Protein AF-W7Q9X8-F1 (afdb_monomer_lite)

Structure (mmCIF, N/CA/C/O backbone):
data_AF-W7Q9X8-F1
#
_entry.id   AF-W7Q9X8-F1
#
loop_
_atom_site.group_PDB
_atom_site.id
_atom_site.type_symbol
_atom_site.label_atom_id
_atom_site.label_alt_id
_atom_site.label_comp_id
_atom_site.label_asym_id
_atom_site.label_entity_id
_atom_site.label_seq_id
_atom_site.pdbx_PDB_ins_code
_atom_site.Cartn_x
_atom_site.Cartn_y
_atom_site.Cartn_z
_atom_site.occupancy
_atom_site.B_iso_or_equiv
_atom_site.auth_seq_id
_atom_site.auth_comp_id
_atom_site.auth_asym_id
_atom_site.auth_atom_id
_atom_site.pdbx_PDB_model_num
ATOM 1 N N . MET A 1 1 ? 9.200 2.650 -38.379 1.00 36.69 1 MET A N 1
ATOM 2 C CA . MET A 1 1 ? 8.188 3.283 -37.509 1.00 36.69 1 MET A CA 1
ATOM 3 C C . MET A 1 1 ? 7.314 2.164 -36.980 1.00 36.69 1 MET A C 1
ATOM 5 O O . MET A 1 1 ? 6.666 1.520 -37.791 1.00 36.69 1 MET A O 1
ATOM 9 N N . ALA A 1 2 ? 7.390 1.837 -35.689 1.00 41.09 2 ALA A N 1
ATOM 10 C CA . ALA A 1 2 ? 6.525 0.809 -35.112 1.00 41.09 2 ALA A CA 1
ATOM 11 C C . ALA A 1 2 ? 5.090 1.358 -35.065 1.00 41.09 2 ALA A C 1
ATOM 13 O O . ALA A 1 2 ? 4.856 2.390 -34.438 1.00 41.09 2 ALA A O 1
ATOM 14 N N . GLN A 1 3 ? 4.164 0.728 -35.789 1.00 47.00 3 GLN A N 1
ATOM 15 C CA . GLN A 1 3 ? 2.740 1.038 -35.698 1.00 47.00 3 GLN A CA 1
ATOM 16 C C . GLN A 1 3 ? 2.196 0.367 -34.439 1.00 47.00 3 GLN A C 1
ATOM 18 O O . GLN A 1 3 ? 2.208 -0.855 -34.326 1.00 47.00 3 GLN A O 1
ATOM 23 N N . ILE A 1 4 ? 1.779 1.182 -33.476 1.00 59.50 4 ILE A N 1
ATOM 24 C CA . ILE A 1 4 ? 1.072 0.725 -32.283 1.00 59.50 4 ILE A CA 1
ATOM 25 C C . ILE A 1 4 ? -0.394 0.586 -32.699 1.00 59.50 4 ILE A C 1
ATOM 27 O O . ILE A 1 4 ? -1.089 1.590 -32.851 1.00 59.50 4 ILE A O 1
ATOM 31 N N . GLU A 1 5 ? -0.845 -0.640 -32.963 1.00 70.31 5 GLU A N 1
ATOM 32 C CA . GLU A 1 5 ? -2.254 -0.927 -33.240 1.00 70.31 5 GLU A CA 1
ATOM 33 C C . GLU A 1 5 ? -2.959 -1.376 -31.959 1.00 70.31 5 GLU A C 1
ATOM 35 O O . GLU A 1 5 ? -2.572 -2.356 -31.325 1.00 70.31 5 GLU A O 1
ATOM 40 N N . LEU A 1 6 ? -4.024 -0.663 -31.583 1.00 77.75 6 LEU A N 1
ATOM 41 C CA . LEU A 1 6 ? -4.863 -1.017 -30.440 1.00 77.75 6 LEU A CA 1
ATOM 42 C C . LEU A 1 6 ? -5.740 -2.221 -30.806 1.00 77.75 6 LEU A C 1
ATOM 44 O O . LEU A 1 6 ? -6.811 -2.078 -31.398 1.00 77.75 6 LEU A O 1
ATOM 48 N N . GLY A 1 7 ? -5.261 -3.419 -30.471 1.00 81.69 7 GLY A N 1
ATOM 49 C CA . GLY A 1 7 ? -5.967 -4.673 -30.719 1.00 81.69 7 GLY A CA 1
ATOM 50 C C . GLY A 1 7 ? -7.190 -4.893 -29.817 1.00 81.69 7 GLY A C 1
ATOM 51 O O . GLY A 1 7 ? -7.484 -4.134 -28.893 1.00 81.69 7 GLY A O 1
ATOM 52 N N . VAL A 1 8 ? -7.895 -6.004 -30.047 1.00 85.88 8 VAL A N 1
ATOM 53 C CA . VAL A 1 8 ? -9.088 -6.415 -29.275 1.00 85.88 8 VAL A CA 1
ATOM 54 C C . VAL A 1 8 ? -8.794 -6.545 -27.771 1.00 85.88 8 VAL A C 1
ATOM 56 O O . VAL A 1 8 ? -9.658 -6.250 -26.945 1.00 85.88 8 VAL A O 1
ATOM 59 N N . SER A 1 9 ? -7.565 -6.919 -27.405 1.00 77.88 9 SER A N 1
ATOM 60 C CA . SER A 1 9 ? -7.114 -7.047 -26.013 1.00 77.88 9 SER A CA 1
ATOM 61 C C . SER A 1 9 ? -7.214 -5.736 -25.228 1.00 77.88 9 SER A C 1
ATOM 63 O O . SER A 1 9 ? -7.625 -5.755 -24.068 1.00 77.88 9 SER A O 1
ATOM 65 N N . PHE A 1 10 ? -6.906 -4.598 -25.861 1.00 79.00 10 PHE A N 1
ATOM 66 C CA . PHE A 1 10 ? -7.006 -3.281 -25.230 1.00 79.00 10 PHE A CA 1
ATOM 67 C C . PHE A 1 10 ? -8.461 -2.963 -24.860 1.00 79.00 10 PHE A C 1
ATOM 69 O O . PHE A 1 10 ? -8.772 -2.642 -23.713 1.00 79.00 10 PHE A O 1
ATOM 76 N N . TRP A 1 11 ? -9.381 -3.148 -25.809 1.00 85.25 11 TRP A N 1
ATOM 77 C CA . TRP A 1 11 ? -10.807 -2.897 -25.595 1.00 85.25 11 TRP A CA 1
ATOM 78 C C . TRP A 1 11 ? -11.431 -3.847 -24.569 1.00 85.25 11 TRP A C 1
ATOM 80 O O . TRP A 1 11 ? -12.237 -3.413 -23.745 1.00 85.25 11 TRP A O 1
ATOM 90 N N . ALA A 1 12 ? -11.025 -5.120 -24.565 1.00 86.50 12 ALA A N 1
ATOM 91 C CA . ALA A 1 12 ? -11.449 -6.083 -23.552 1.00 86.50 12 ALA A CA 1
ATOM 92 C C . ALA A 1 12 ? -10.982 -5.677 -22.142 1.00 86.50 12 ALA A C 1
ATOM 94 O O . ALA A 1 12 ? -11.764 -5.763 -21.193 1.00 86.50 12 ALA A O 1
ATOM 95 N N . PHE A 1 13 ? -9.749 -5.175 -22.000 1.00 80.69 13 PHE A N 1
ATOM 96 C CA . PHE A 1 13 ? -9.239 -4.667 -20.725 1.00 80.69 13 PHE A CA 1
ATOM 97 C C . PHE A 1 13 ? -9.999 -3.421 -20.257 1.00 80.69 13 PHE A C 1
ATOM 99 O O . PHE A 1 13 ? -10.400 -3.355 -19.095 1.00 80.69 13 PHE A O 1
ATOM 106 N N . CYS A 1 14 ? -10.267 -2.463 -21.151 1.00 83.12 14 CYS A N 1
ATOM 107 C CA . CYS A 1 14 ? -11.081 -1.291 -20.823 1.00 83.12 14 CYS A CA 1
ATOM 108 C C . CYS A 1 14 ? -12.486 -1.688 -20.348 1.00 83.12 14 CYS A C 1
ATOM 110 O O . CYS A 1 14 ? -12.952 -1.186 -19.325 1.00 83.12 14 CYS A O 1
ATOM 112 N N . ALA A 1 15 ? -13.145 -2.618 -21.046 1.00 90.50 15 ALA A N 1
ATOM 113 C CA . ALA A 1 15 ? -14.457 -3.122 -20.650 1.00 90.50 15 ALA A CA 1
ATOM 114 C C . ALA A 1 15 ? -14.412 -3.823 -19.283 1.00 90.50 15 ALA A C 1
ATOM 116 O O . ALA A 1 15 ? -15.246 -3.540 -18.423 1.00 90.50 15 ALA A O 1
ATOM 117 N N . PHE A 1 16 ? -13.413 -4.680 -19.045 1.00 87.88 16 PHE A N 1
ATOM 118 C CA . PHE A 1 16 ? -13.203 -5.325 -17.749 1.00 87.88 16 PHE A CA 1
ATOM 119 C C . PHE A 1 16 ? -12.992 -4.303 -16.626 1.00 87.88 16 PHE A C 1
ATOM 121 O O . PHE A 1 16 ? -13.637 -4.406 -15.586 1.00 87.88 16 PHE A O 1
ATOM 128 N N . ALA A 1 17 ? -12.141 -3.294 -16.838 1.00 83.69 17 ALA A N 1
ATOM 129 C CA . ALA A 1 17 ? -11.874 -2.255 -15.849 1.00 83.69 17 ALA A CA 1
ATOM 130 C C . ALA A 1 17 ? -13.149 -1.478 -15.484 1.00 83.69 17 ALA A C 1
ATOM 132 O O . ALA A 1 17 ? -13.411 -1.258 -14.302 1.00 83.69 17 ALA A O 1
ATOM 133 N N . ILE A 1 18 ? -13.972 -1.122 -16.479 1.00 89.62 18 ILE A N 1
ATOM 134 C CA . ILE A 1 18 ? -15.258 -0.441 -16.268 1.00 89.62 18 ILE A CA 1
ATOM 135 C C . ILE A 1 18 ? -16.238 -1.340 -15.509 1.00 89.62 18 ILE A C 1
ATOM 137 O O . ILE A 1 18 ? -16.851 -0.887 -14.545 1.00 89.62 18 ILE A O 1
ATOM 141 N N . LEU A 1 19 ? -16.376 -2.609 -15.901 1.00 89.88 19 LEU A N 1
ATOM 142 C CA . LEU A 1 19 ? -17.273 -3.556 -15.231 1.00 89.88 19 LEU A CA 1
ATOM 143 C C . LEU A 1 19 ? -16.839 -3.830 -13.790 1.00 89.88 19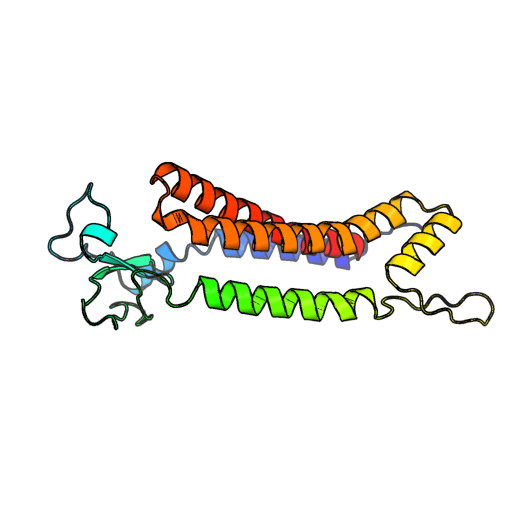 LEU A C 1
ATOM 145 O O . LEU A 1 19 ? -17.684 -3.888 -12.899 1.00 89.88 19 LEU A O 1
ATOM 149 N N . LEU A 1 20 ? -15.535 -3.951 -13.538 1.00 84.62 20 LEU A N 1
ATOM 150 C CA . LEU A 1 20 ? -14.986 -4.132 -12.197 1.00 84.62 20 LEU A CA 1
ATOM 151 C C . LEU A 1 20 ? -15.229 -2.891 -11.328 1.00 84.62 20 LEU A C 1
ATOM 153 O O . LEU A 1 20 ? -15.686 -3.023 -10.194 1.00 84.62 20 LEU A O 1
ATOM 157 N N . LEU A 1 21 ? -14.982 -1.688 -11.855 1.00 85.75 21 LEU A N 1
ATOM 158 C CA . LEU A 1 21 ? -15.299 -0.427 -11.175 1.00 85.75 21 LEU A CA 1
ATOM 159 C C . LEU A 1 21 ? -16.795 -0.316 -10.879 1.00 85.75 21 LEU A C 1
ATOM 161 O O . LEU A 1 21 ? -17.174 -0.029 -9.751 1.00 85.75 21 LEU A O 1
ATOM 165 N N . SER A 1 22 ? -17.646 -0.612 -11.859 1.00 85.69 22 SER A N 1
ATOM 166 C CA . SER A 1 22 ? -19.098 -0.587 -11.688 1.00 85.69 22 SER A CA 1
ATOM 167 C C . SER A 1 22 ? -19.557 -1.590 -10.628 1.00 85.69 22 SER A C 1
ATOM 169 O O . SER A 1 22 ? -20.341 -1.239 -9.752 1.00 85.69 22 SER A O 1
ATOM 171 N N . THR A 1 23 ? -19.014 -2.808 -10.642 1.00 85.94 23 THR A N 1
ATOM 172 C CA . THR A 1 23 ? -19.338 -3.853 -9.662 1.00 85.94 23 THR A CA 1
ATOM 173 C C . THR A 1 23 ? -18.891 -3.453 -8.259 1.00 85.94 23 THR A C 1
ATOM 175 O O . THR A 1 23 ? -19.667 -3.536 -7.313 1.00 85.94 23 THR A O 1
ATOM 178 N N . THR A 1 24 ? -17.654 -2.980 -8.115 1.00 81.56 24 THR A N 1
ATOM 179 C CA . THR A 1 24 ? -17.103 -2.569 -6.813 1.00 81.56 24 THR A CA 1
ATOM 180 C C . THR A 1 24 ? -17.786 -1.323 -6.252 1.00 81.56 24 THR A C 1
ATOM 182 O O . THR A 1 24 ? -17.914 -1.213 -5.039 1.00 81.56 24 THR A O 1
ATOM 185 N N . GLN A 1 25 ? -18.268 -0.414 -7.105 1.00 82.81 25 GLN A N 1
ATOM 186 C CA . GLN A 1 25 ? -19.062 0.743 -6.682 1.00 82.81 25 GLN A CA 1
ATOM 187 C C . GLN A 1 25 ? -20.520 0.390 -6.373 1.00 82.81 25 GLN A C 1
ATOM 189 O O . GLN A 1 25 ? -21.121 1.017 -5.507 1.00 82.81 25 GLN A O 1
ATOM 194 N N . SER A 1 26 ? -21.097 -0.592 -7.069 1.00 83.31 26 SER A N 1
ATOM 195 C CA . SER A 1 26 ? -22.478 -1.027 -6.836 1.00 83.31 26 SER A CA 1
ATOM 196 C C . SER A 1 26 ? -22.616 -1.938 -5.614 1.00 83.31 26 SER A C 1
ATOM 198 O O . SER A 1 26 ? -23.703 -2.022 -5.045 1.00 83.31 26 SER A O 1
ATOM 200 N N . LEU A 1 27 ? -21.551 -2.644 -5.227 1.00 77.44 27 LEU A N 1
ATOM 201 C CA . LEU A 1 27 ? -21.524 -3.505 -4.049 1.00 77.44 27 LEU A CA 1
ATOM 202 C C . LEU A 1 27 ? -21.095 -2.700 -2.824 1.00 77.44 27 LEU A C 1
ATOM 204 O O . LEU A 1 27 ? -19.948 -2.762 -2.381 1.00 77.44 27 LEU A O 1
ATOM 208 N N . ASP A 1 28 ? -22.044 -1.960 -2.258 1.00 73.06 28 ASP A N 1
ATOM 209 C CA . ASP A 1 28 ? -21.863 -1.383 -0.934 1.00 73.06 28 ASP A CA 1
ATOM 210 C C . ASP A 1 28 ? -21.925 -2.508 0.113 1.00 73.06 28 ASP A C 1
ATOM 212 O O . ASP A 1 28 ? -22.980 -3.087 0.396 1.00 73.06 28 ASP A O 1
ATOM 216 N N . SER A 1 29 ? -20.756 -2.847 0.661 1.00 71.88 29 SER A N 1
ATOM 217 C CA . SER A 1 29 ? -20.611 -3.871 1.695 1.00 71.88 29 SER A CA 1
ATOM 218 C C . SER A 1 29 ? -21.500 -3.569 2.906 1.00 71.88 29 SER A C 1
ATOM 220 O O . SER A 1 29 ? -22.089 -4.492 3.469 1.00 71.88 29 SER A O 1
ATOM 222 N N . ASP A 1 30 ? -21.658 -2.296 3.285 1.00 71.56 30 ASP A N 1
ATOM 223 C CA . ASP A 1 30 ? -22.461 -1.910 4.448 1.00 71.56 30 ASP A CA 1
ATOM 224 C C . ASP A 1 30 ? -23.955 -2.146 4.194 1.00 71.56 30 ASP A C 1
ATOM 226 O O . ASP A 1 30 ? -24.654 -2.693 5.058 1.00 71.56 30 ASP A O 1
ATOM 230 N N . TRP A 1 31 ? -24.434 -1.827 2.986 1.00 76.31 31 TRP A N 1
ATOM 231 C CA . TRP A 1 31 ? -25.816 -2.098 2.578 1.00 76.31 31 TRP A CA 1
ATOM 232 C C . TRP A 1 31 ? -26.108 -3.600 2.488 1.00 76.31 31 TRP A C 1
ATOM 234 O O . TRP A 1 31 ? -27.139 -4.069 2.976 1.00 76.31 31 TRP A O 1
ATOM 244 N N . MET A 1 32 ? -25.187 -4.382 1.918 1.00 81.75 32 MET A N 1
ATOM 245 C CA . MET A 1 32 ? -25.347 -5.836 1.814 1.00 81.75 32 MET A CA 1
ATOM 246 C C . MET A 1 32 ? -25.491 -6.467 3.198 1.00 81.75 32 MET A C 1
ATOM 248 O O . MET A 1 32 ? -26.382 -7.280 3.447 1.00 81.75 32 MET A O 1
ATOM 252 N N . TRP A 1 33 ? -24.638 -6.049 4.129 1.00 78.12 33 TRP A N 1
ATOM 253 C CA . TRP A 1 33 ? -24.720 -6.495 5.503 1.00 78.12 33 TRP A CA 1
ATOM 254 C C . TRP A 1 33 ? -26.057 -6.091 6.138 1.00 78.12 33 TRP A C 1
ATOM 256 O O . TRP A 1 33 ? -26.727 -6.954 6.718 1.00 78.12 33 TRP A O 1
ATOM 266 N N . PHE A 1 34 ? -26.472 -4.823 6.013 1.00 77.25 34 PHE A N 1
ATOM 267 C CA . PHE A 1 34 ? -27.769 -4.325 6.495 1.00 77.25 34 PHE A CA 1
ATOM 268 C C . PHE A 1 34 ? -28.933 -5.195 6.011 1.00 77.25 34 PHE A C 1
ATOM 270 O O . PHE A 1 34 ? -29.780 -5.583 6.812 1.00 77.25 34 PHE A O 1
ATOM 277 N N . SER A 1 35 ? -28.944 -5.565 4.729 1.00 82.56 35 SER A N 1
ATOM 278 C CA . SER A 1 35 ? -29.992 -6.415 4.162 1.00 82.56 35 SER A CA 1
ATOM 279 C C . SER A 1 35 ? -29.999 -7.832 4.755 1.00 82.56 35 SER A C 1
ATOM 281 O O . SER A 1 35 ? -31.074 -8.398 4.937 1.00 82.56 35 SER A O 1
ATOM 283 N N . LEU A 1 36 ? -28.832 -8.396 5.088 1.00 83.44 36 LEU A N 1
ATOM 284 C CA . LEU A 1 36 ? -28.704 -9.770 5.592 1.00 83.44 36 LEU A CA 1
ATOM 285 C C . LEU A 1 36 ? -29.056 -9.935 7.075 1.00 83.44 36 LEU A C 1
ATOM 287 O O . LEU A 1 36 ? -29.587 -10.974 7.460 1.00 83.44 36 LEU A O 1
ATOM 291 N N . SER A 1 37 ? -28.720 -8.964 7.929 1.00 80.31 37 SER A N 1
ATOM 292 C CA . SER A 1 37 ? -28.891 -9.115 9.386 1.00 80.31 37 SER A CA 1
ATOM 293 C C . SER A 1 37 ? -29.526 -7.914 10.091 1.00 80.31 37 SER A C 1
ATOM 295 O O . SER A 1 37 ? -29.497 -7.859 11.320 1.00 80.31 37 SER A O 1
ATOM 297 N N . GLY A 1 38 ? -30.059 -6.953 9.335 1.00 77.19 38 GLY A N 1
ATOM 298 C CA . GLY A 1 38 ? -30.763 -5.782 9.851 1.00 77.19 38 GLY A CA 1
ATOM 299 C C . GLY A 1 38 ? -29.870 -4.649 10.363 1.00 77.19 38 GLY A C 1
ATOM 300 O O . GLY A 1 38 ? -28.634 -4.705 10.312 1.00 77.19 38 GLY A O 1
ATOM 301 N N . GLU A 1 39 ? -30.539 -3.603 10.856 1.00 76.12 39 GLU A N 1
ATOM 302 C CA . GLU A 1 39 ? -29.920 -2.411 11.437 1.00 76.12 39 GLU A CA 1
ATOM 303 C C . GLU A 1 39 ? -29.152 -2.736 12.721 1.00 76.12 39 GLU A C 1
ATOM 305 O O . GLU A 1 39 ? -29.715 -3.303 13.662 1.00 76.12 39 GLU A O 1
ATOM 310 N N . PRO A 1 40 ? -27.865 -2.363 12.806 1.00 72.75 40 PRO A N 1
ATOM 311 C CA . PRO A 1 40 ? -27.094 -2.592 14.010 1.00 72.75 40 PRO A CA 1
ATOM 312 C C . PRO A 1 40 ? -27.532 -1.643 15.132 1.00 72.75 40 PRO A C 1
ATOM 314 O O . PRO A 1 40 ? -27.427 -0.424 15.015 1.00 72.75 40 PRO A O 1
ATOM 317 N N . LEU A 1 41 ? -27.953 -2.206 16.264 1.00 73.50 41 LEU A N 1
ATOM 318 C CA . LEU A 1 41 ? -28.167 -1.443 17.494 1.00 73.50 41 LEU A CA 1
ATOM 319 C C . LEU A 1 41 ? -26.822 -0.974 18.064 1.00 73.50 41 LEU A C 1
ATOM 321 O O . LEU A 1 41 ? -25.852 -1.736 18.121 1.00 73.50 41 LEU A O 1
ATOM 325 N N . ALA A 1 42 ? -26.770 0.278 18.521 1.00 75.69 42 ALA A N 1
ATOM 326 C CA . ALA A 1 42 ? -25.603 0.790 19.224 1.00 75.69 42 ALA A CA 1
ATOM 327 C C . ALA A 1 42 ? -25.361 -0.027 20.511 1.00 75.69 42 ALA A C 1
ATOM 329 O O . ALA A 1 42 ? -26.317 -0.346 21.222 1.00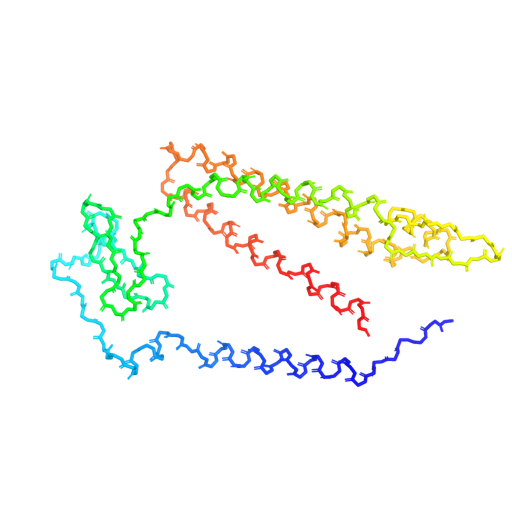 75.69 42 ALA A O 1
ATOM 330 N N . PRO A 1 43 ? -24.102 -0.369 20.842 1.00 81.19 43 PRO A N 1
ATOM 331 C CA . PRO A 1 43 ? -23.807 -1.099 22.067 1.00 81.19 43 PRO A CA 1
ATOM 332 C C . PRO A 1 43 ? -24.256 -0.305 23.300 1.00 81.19 43 PRO A C 1
ATOM 334 O O . PRO A 1 43 ? -24.074 0.912 23.372 1.00 81.19 43 PRO A O 1
ATOM 337 N N . GLU A 1 44 ? -24.818 -1.003 24.288 1.00 78.25 44 GLU A N 1
ATOM 338 C CA . GLU A 1 44 ? -25.363 -0.381 25.497 1.00 78.25 44 GLU A CA 1
ATOM 339 C C . GLU A 1 44 ? -24.337 0.521 26.201 1.00 78.25 44 GLU A C 1
ATOM 341 O O . GLU A 1 44 ? -23.175 0.148 26.421 1.00 78.25 44 GLU A O 1
ATOM 346 N N . GLY A 1 45 ? -24.779 1.731 26.554 1.00 79.38 45 GLY A N 1
ATOM 347 C CA . GLY A 1 45 ? -23.957 2.741 27.222 1.00 79.38 45 GLY A CA 1
ATOM 348 C C . GLY A 1 45 ? -22.984 3.500 26.312 1.00 79.38 45 GLY A C 1
ATOM 349 O O . GLY A 1 45 ? -22.149 4.238 26.832 1.00 79.38 45 GLY A O 1
ATOM 350 N N . ALA A 1 46 ? -23.063 3.343 24.985 1.00 83.31 46 ALA A N 1
ATOM 351 C CA . ALA A 1 46 ? -22.294 4.165 24.055 1.00 83.31 46 ALA A CA 1
ATOM 352 C C . ALA A 1 46 ? -22.746 5.635 24.111 1.00 83.31 46 ALA A C 1
ATOM 354 O O . ALA A 1 46 ? -23.920 5.949 23.923 1.00 83.31 46 ALA A O 1
ATOM 355 N N . GLN A 1 47 ? -21.800 6.543 24.348 1.00 83.62 47 GLN A N 1
ATOM 356 C CA . GLN A 1 47 ? -22.032 7.986 24.356 1.00 83.62 47 GLN A CA 1
ATOM 357 C C . GLN A 1 47 ? -21.535 8.613 23.051 1.00 83.62 47 GLN A C 1
ATOM 359 O O . GLN A 1 47 ? -20.348 8.514 22.712 1.00 83.62 47 GLN A O 1
ATOM 364 N N . SER A 1 48 ? -22.434 9.299 22.344 1.00 82.44 48 SER A N 1
ATOM 365 C CA . SER A 1 48 ? -22.101 10.132 21.184 1.00 82.44 48 SER A CA 1
ATOM 366 C C . SER A 1 48 ? -21.196 11.300 21.592 1.00 82.44 48 SER A C 1
ATOM 368 O O . SER A 1 48 ? -21.329 11.854 22.680 1.00 82.44 48 SER A O 1
ATOM 370 N N . GLY A 1 49 ? -20.247 11.673 20.729 1.00 82.25 49 GLY A N 1
ATOM 371 C CA . GLY A 1 49 ? -19.284 12.753 20.994 1.00 82.25 49 GLY A CA 1
ATOM 372 C C . GLY A 1 49 ? -18.011 12.328 21.741 1.00 82.25 49 GLY A C 1
ATOM 373 O O . GLY A 1 49 ? -17.077 13.120 21.846 1.00 82.25 49 GLY A O 1
ATOM 374 N N . ARG A 1 50 ? -17.913 11.073 22.202 1.00 82.50 50 ARG A N 1
ATOM 375 C CA . ARG A 1 50 ? -16.677 10.486 22.751 1.00 82.50 50 ARG A CA 1
ATOM 376 C C . ARG A 1 50 ? -16.083 9.472 21.779 1.00 82.50 50 ARG A C 1
ATOM 378 O O . ARG A 1 50 ? -16.804 8.753 21.094 1.00 82.50 50 ARG A O 1
ATOM 385 N N . THR A 1 51 ? -14.755 9.375 21.726 1.00 82.06 51 THR A N 1
ATOM 386 C CA . THR A 1 51 ? -14.085 8.423 20.825 1.00 82.06 51 THR A CA 1
ATOM 387 C C . THR A 1 51 ? -14.388 6.981 21.233 1.00 82.06 51 THR A C 1
ATOM 389 O O . THR A 1 51 ? -14.408 6.662 22.425 1.00 82.06 51 THR A O 1
ATOM 392 N N . ALA A 1 52 ? -14.579 6.096 20.250 1.00 81.75 52 ALA A N 1
ATOM 393 C CA . ALA A 1 52 ? -14.845 4.673 20.481 1.00 81.75 52 ALA A CA 1
ATOM 394 C C . ALA A 1 52 ? -13.769 4.022 21.372 1.00 81.75 52 ALA A C 1
ATOM 396 O O . ALA A 1 52 ? -14.087 3.312 22.324 1.00 81.75 52 ALA A O 1
ATOM 397 N N . SER A 1 53 ? -12.497 4.377 21.154 1.00 79.12 53 SER A N 1
ATOM 398 C CA . SER A 1 53 ? -11.366 3.873 21.940 1.00 79.12 53 SER A CA 1
ATOM 399 C C . SER A 1 53 ? -11.461 4.207 23.431 1.00 79.12 53 SER A C 1
ATOM 401 O O . SER A 1 53 ? -11.097 3.379 24.257 1.00 79.12 53 SER A O 1
ATOM 403 N N . SER A 1 54 ? -11.962 5.397 23.793 1.00 82.00 54 SER A N 1
ATOM 404 C CA . SER A 1 54 ? -12.094 5.814 25.201 1.00 82.00 54 SER A CA 1
ATOM 405 C C . SER A 1 54 ? -13.181 5.053 25.963 1.00 82.00 54 SER A C 1
ATOM 407 O O . SER A 1 54 ? -13.181 5.042 27.189 1.00 82.00 54 SER A O 1
ATOM 409 N N . GLN A 1 55 ? -14.098 4.417 25.233 1.00 85.69 55 GLN A N 1
ATOM 410 C CA . GLN A 1 55 ? -15.245 3.687 25.770 1.00 85.69 55 GLN A CA 1
ATOM 411 C C . GLN A 1 55 ? -15.070 2.165 25.640 1.00 85.69 55 GLN A C 1
ATOM 413 O O . GLN A 1 55 ? -16.001 1.410 25.908 1.00 85.69 55 GLN A O 1
ATOM 418 N N . GLY A 1 56 ? -13.894 1.700 25.196 1.00 85.81 56 GLY A N 1
ATOM 419 C CA . GLY A 1 56 ? -13.649 0.280 24.938 1.00 85.81 56 GLY A CA 1
ATOM 420 C C . GLY A 1 56 ? -14.492 -0.272 23.786 1.00 85.81 56 GLY A C 1
ATOM 421 O O . GLY A 1 56 ? -14.865 -1.440 23.808 1.00 85.81 56 GLY A O 1
ATOM 422 N N . LEU A 1 57 ? -14.827 0.555 22.795 1.00 87.38 57 LEU A N 1
ATOM 423 C CA . LEU A 1 57 ? -15.566 0.161 21.596 1.00 87.38 57 LEU A CA 1
ATOM 424 C C . LEU A 1 57 ? -14.617 0.093 20.392 1.00 87.38 57 LEU A C 1
ATOM 426 O O . LEU A 1 57 ? -13.697 0.904 20.269 1.00 87.38 57 LEU A O 1
ATOM 430 N N . THR A 1 58 ? -14.855 -0.850 19.481 1.00 87.12 58 THR A N 1
ATOM 431 C CA . THR A 1 58 ? -14.153 -0.937 18.193 1.00 87.12 58 THR A CA 1
ATOM 432 C C . THR A 1 58 ? -15.118 -1.311 17.073 1.00 87.12 58 THR A C 1
ATOM 434 O O . THR A 1 58 ? -16.083 -2.041 17.298 1.00 87.12 58 THR A O 1
ATOM 437 N N . GLY A 1 59 ? -14.859 -0.824 15.862 1.00 86.44 59 GLY A N 1
ATOM 438 C CA . GLY A 1 59 ? -15.572 -1.259 14.662 1.00 86.44 59 GLY A CA 1
ATOM 439 C C . GLY A 1 59 ? -15.004 -2.575 14.137 1.00 86.44 59 GLY A C 1
ATOM 440 O O . GLY A 1 59 ? -13.794 -2.801 14.181 1.00 86.44 59 GLY A O 1
ATOM 441 N N . CYS A 1 60 ? -15.868 -3.452 13.635 1.00 85.75 60 CYS A N 1
ATOM 442 C CA . CYS A 1 60 ? -15.436 -4.626 12.891 1.00 85.75 60 CYS A CA 1
ATOM 443 C C . CYS A 1 60 ? -14.898 -4.205 11.511 1.00 85.75 60 CYS A C 1
ATOM 445 O O . CYS A 1 60 ? -15.607 -3.496 10.798 1.00 85.75 60 CYS A O 1
ATOM 447 N N . PRO A 1 61 ? -13.702 -4.660 11.092 1.00 81.88 61 PRO A N 1
ATOM 448 C CA . PRO A 1 61 ? -13.144 -4.313 9.782 1.00 81.88 61 PRO A CA 1
ATOM 449 C C . PRO A 1 61 ? -13.900 -4.947 8.604 1.00 81.88 61 PRO A C 1
ATOM 451 O O . PRO A 1 61 ? -13.790 -4.455 7.489 1.00 81.88 61 PRO A O 1
ATOM 454 N N . THR A 1 62 ? -14.650 -6.027 8.842 1.00 83.81 62 THR A N 1
ATOM 455 C CA . THR A 1 62 ? -15.327 -6.801 7.787 1.00 83.81 62 THR A CA 1
ATOM 456 C C . THR A 1 62 ? -16.777 -6.366 7.576 1.00 83.81 62 THR A C 1
ATOM 458 O O . THR A 1 62 ? -17.236 -6.270 6.444 1.00 83.81 62 THR A O 1
ATOM 461 N N . CYS A 1 63 ? -17.518 -6.126 8.661 1.00 83.00 63 CYS A N 1
ATOM 462 C CA . CYS A 1 63 ? -18.960 -5.852 8.597 1.00 83.00 63 CYS A CA 1
ATOM 463 C C . CYS A 1 63 ? -19.379 -4.484 9.153 1.00 83.00 63 CYS A C 1
ATOM 465 O O . CYS A 1 63 ? -20.572 -4.247 9.337 1.00 83.00 63 CYS A O 1
ATOM 467 N N . GLY A 1 64 ? -18.417 -3.642 9.543 1.00 82.62 64 GLY A N 1
ATOM 468 C CA . GLY A 1 64 ? -18.666 -2.293 10.063 1.00 82.62 64 GLY A CA 1
ATOM 469 C C . GLY A 1 64 ? -19.288 -2.220 11.467 1.00 82.62 64 GLY A C 1
ATOM 470 O O . GLY A 1 64 ? -19.303 -1.151 12.072 1.00 82.62 64 GLY A O 1
ATOM 471 N N . LEU A 1 65 ? -19.760 -3.337 12.039 1.00 84.81 65 LEU A N 1
ATOM 472 C CA . LEU A 1 65 ? -20.464 -3.341 13.326 1.00 84.81 65 LEU A CA 1
ATOM 473 C C . LEU A 1 65 ? -19.577 -2.841 14.479 1.00 84.81 65 LEU A C 1
ATOM 475 O O . LEU A 1 65 ? -18.486 -3.371 14.713 1.00 84.81 65 LEU A O 1
ATOM 479 N N . VAL A 1 66 ? -20.085 -1.887 15.263 1.00 86.81 66 VAL A N 1
ATOM 480 C CA . VAL A 1 66 ? -19.431 -1.422 16.493 1.00 86.81 66 VAL A CA 1
ATOM 481 C C . VAL A 1 66 ? -19.680 -2.423 17.618 1.00 86.81 66 VAL A C 1
ATOM 483 O O . VAL A 1 66 ? -20.811 -2.675 18.020 1.00 86.81 66 VAL A O 1
ATOM 486 N N . ASN A 1 67 ? -18.602 -2.987 18.148 1.00 86.38 67 ASN A N 1
ATOM 487 C CA . ASN A 1 67 ? -18.625 -3.990 19.202 1.00 86.38 67 ASN A CA 1
ATOM 488 C C . ASN A 1 67 ? -17.849 -3.490 20.427 1.00 86.38 67 ASN A C 1
ATOM 490 O O . ASN A 1 67 ? -16.903 -2.705 20.313 1.00 86.38 67 ASN A O 1
ATOM 494 N N . ARG A 1 68 ? -18.222 -3.977 21.613 1.00 86.19 68 ARG A N 1
ATOM 495 C CA . ARG A 1 68 ? -17.469 -3.721 22.845 1.00 86.19 68 ARG A CA 1
ATOM 496 C C . ARG A 1 68 ? -16.289 -4.681 22.936 1.00 86.19 68 ARG A C 1
ATOM 498 O O . ARG A 1 68 ? -16.451 -5.886 22.765 1.00 86.19 68 ARG A O 1
ATOM 505 N N . LEU A 1 69 ? -15.113 -4.139 23.217 1.00 83.88 69 LEU A N 1
ATOM 506 C CA . LEU A 1 69 ? -13.897 -4.898 23.433 1.00 83.88 69 LEU A CA 1
ATOM 507 C C . LEU A 1 69 ? -13.853 -5.401 24.876 1.00 83.88 69 LEU A C 1
ATOM 509 O O . LEU A 1 69 ? -14.034 -4.627 25.817 1.00 83.88 69 LEU A O 1
ATOM 513 N N . SER A 1 70 ? -13.597 -6.695 25.058 1.00 78.31 70 SER A N 1
ATOM 514 C CA . SER A 1 70 ? -13.349 -7.238 26.391 1.00 78.31 70 SER A CA 1
ATOM 515 C C . SER A 1 70 ? -11.948 -6.817 26.841 1.00 78.31 70 SER A C 1
ATOM 517 O O . SER A 1 70 ? -11.007 -6.917 26.045 1.00 78.31 70 SER A O 1
ATOM 519 N N . PRO A 1 71 ? -11.756 -6.420 28.113 1.00 67.31 71 PRO A N 1
ATOM 520 C CA . PRO A 1 71 ? -10.426 -6.158 28.667 1.00 67.31 71 PRO A CA 1
ATOM 521 C C . PRO A 1 71 ? -9.484 -7.375 28.590 1.00 67.31 71 PRO A C 1
ATOM 523 O O . PRO A 1 71 ? -8.274 -7.221 28.706 1.00 67.31 71 PRO A O 1
ATOM 526 N N . GLN A 1 72 ? -10.013 -8.575 28.329 1.00 66.06 72 GLN A N 1
ATOM 527 C CA . GLN A 1 72 ? -9.249 -9.817 28.154 1.00 66.06 72 GLN A CA 1
ATOM 528 C C . GLN A 1 72 ? -8.700 -10.012 26.722 1.00 66.06 72 GLN A C 1
ATOM 530 O O . GLN A 1 72 ? -8.113 -11.049 26.417 1.00 66.06 72 GLN A O 1
ATOM 535 N N . GLY A 1 73 ? -8.876 -9.034 25.823 1.00 61.12 73 GLY A N 1
ATOM 536 C CA . GLY A 1 73 ? -8.153 -8.940 24.546 1.00 61.12 73 GLY A CA 1
ATOM 537 C C . GLY A 1 73 ? -8.591 -9.898 23.431 1.00 61.12 73 GLY A C 1
ATOM 538 O O . GLY A 1 73 ? -8.121 -9.759 22.304 1.00 61.12 73 GLY A O 1
ATOM 539 N N . LYS A 1 74 ? -9.501 -10.839 23.705 1.00 64.88 74 LYS A N 1
ATOM 540 C CA . LYS A 1 74 ? -10.088 -11.751 22.712 1.00 64.88 74 LYS A CA 1
ATOM 541 C C . LYS A 1 74 ? -11.579 -11.480 22.597 1.00 64.88 74 LYS A C 1
ATOM 543 O O . LYS A 1 74 ? -12.378 -12.017 23.355 1.00 64.88 74 LYS A O 1
ATOM 548 N N . THR A 1 75 ? -11.942 -10.620 21.657 1.00 80.62 75 THR A N 1
ATOM 549 C CA . THR A 1 75 ? -13.344 -10.344 21.334 1.00 80.62 75 THR A CA 1
ATOM 550 C C . THR A 1 75 ? -13.600 -10.667 19.882 1.00 80.62 75 THR A C 1
ATOM 552 O O . THR A 1 75 ? -12.791 -10.335 19.023 1.00 80.62 75 THR A O 1
ATOM 555 N N . HIS A 1 76 ? -14.727 -11.311 19.624 1.00 86.81 76 HIS A N 1
ATOM 556 C CA . HIS A 1 76 ? -15.212 -11.604 18.286 1.00 86.81 76 HIS A CA 1
ATOM 557 C C . HIS A 1 76 ? -16.384 -10.681 17.957 1.00 86.81 76 HIS A C 1
ATOM 559 O O . HIS A 1 76 ? -17.094 -10.213 18.853 1.00 86.81 76 HIS A O 1
ATOM 565 N N . CYS A 1 77 ? -16.559 -10.373 16.676 1.00 87.31 77 CYS A N 1
ATOM 566 C CA . CYS A 1 77 ? -17.708 -9.619 16.202 1.00 87.31 77 CYS A CA 1
ATOM 567 C C . CYS A 1 77 ? -18.986 -10.439 16.398 1.00 87.31 77 CYS A C 1
ATOM 569 O O . CYS A 1 77 ? -19.060 -11.577 15.954 1.00 87.31 77 CYS A O 1
ATOM 571 N N . ARG A 1 78 ? -20.035 -9.842 16.970 1.00 84.25 78 ARG A N 1
ATOM 572 C CA . ARG A 1 78 ? -21.322 -10.535 17.176 1.00 84.25 78 ARG A CA 1
ATOM 573 C C . ARG A 1 78 ? -22.057 -10.916 15.883 1.00 84.25 78 ARG A C 1
ATOM 575 O O . ARG A 1 78 ? -23.006 -11.685 15.945 1.00 84.25 78 ARG A O 1
ATOM 582 N N . ARG A 1 79 ? -21.659 -10.349 14.737 1.00 83.31 79 ARG A N 1
ATOM 583 C CA . ARG A 1 79 ? -22.320 -10.537 13.433 1.00 83.31 79 ARG A CA 1
ATOM 584 C C . ARG A 1 79 ? -21.578 -11.504 12.517 1.00 83.31 79 ARG A C 1
ATOM 586 O O . ARG A 1 79 ? -22.181 -12.432 12.005 1.00 83.31 79 ARG A O 1
ATOM 593 N N . CYS A 1 80 ? -20.288 -11.264 12.291 1.00 86.06 80 CYS A N 1
ATOM 594 C CA . CYS A 1 80 ? -19.472 -12.039 11.349 1.00 86.06 80 CYS A CA 1
ATOM 595 C C . CYS A 1 80 ? -18.400 -12.901 12.030 1.00 86.06 80 CYS A C 1
ATOM 597 O O . CYS A 1 80 ? -17.578 -13.486 11.337 1.00 86.06 80 CYS A O 1
ATOM 599 N N . ASP A 1 81 ? -18.357 -12.918 13.365 1.00 86.50 81 ASP A N 1
ATOM 600 C CA . ASP A 1 81 ? -17.382 -13.655 14.185 1.00 86.50 81 ASP A CA 1
ATOM 601 C C . ASP A 1 81 ? -15.895 -13.289 13.961 1.00 86.50 81 ASP A C 1
ATOM 603 O O . ASP A 1 81 ? -14.982 -13.908 14.509 1.00 86.50 81 ASP A O 1
ATOM 607 N N . GLU A 1 82 ? -15.629 -12.213 13.213 1.00 86.25 82 GLU A N 1
ATOM 608 C CA . GLU A 1 82 ? -14.279 -11.698 12.962 1.00 86.25 82 GLU A CA 1
ATOM 609 C C . GLU A 1 82 ? -13.570 -11.292 14.263 1.00 86.25 82 GLU A C 1
ATOM 611 O O . GLU A 1 82 ? -14.180 -10.709 15.167 1.00 86.25 82 GLU A O 1
ATOM 616 N N . ARG A 1 83 ? -12.255 -11.529 14.346 1.00 86.62 83 ARG A N 1
ATOM 617 C CA . ARG A 1 83 ? -11.465 -11.189 15.538 1.00 86.62 83 ARG A CA 1
ATOM 618 C C . ARG A 1 83 ? -11.258 -9.681 15.659 1.00 86.62 83 ARG A C 1
ATOM 620 O O . ARG A 1 83 ? -10.586 -9.045 14.846 1.00 86.62 83 ARG A O 1
ATOM 627 N N . LEU A 1 84 ? -11.758 -9.110 16.747 1.00 84.94 84 LEU A N 1
ATOM 628 C CA . LEU A 1 84 ? -11.689 -7.685 17.041 1.00 84.94 84 LEU A CA 1
ATOM 629 C C . LEU A 1 84 ? -10.468 -7.339 17.886 1.00 84.94 84 LEU A C 1
ATOM 631 O O . LEU A 1 84 ? -10.181 -7.976 18.898 1.00 84.94 84 LEU A O 1
ATOM 635 N N . HIS A 1 85 ? -9.802 -6.253 17.506 1.00 79.06 85 HIS A N 1
ATOM 636 C CA . HIS A 1 85 ? -8.646 -5.713 18.211 1.00 79.06 85 HIS A CA 1
ATOM 637 C C . HIS A 1 85 ? -8.808 -4.190 18.350 1.00 79.06 85 HIS A C 1
ATOM 639 O O . HIS A 1 85 ? -9.256 -3.535 17.411 1.00 79.06 85 HIS A O 1
ATOM 645 N N . ALA A 1 86 ? -8.425 -3.604 19.494 1.00 72.50 86 ALA A N 1
ATOM 646 C CA . ALA A 1 86 ? -8.367 -2.138 19.652 1.00 72.50 86 ALA A CA 1
ATOM 647 C C . ALA A 1 86 ? -7.338 -1.522 18.695 1.00 72.50 86 ALA A C 1
ATOM 649 O O . ALA A 1 86 ? -7.550 -0.476 18.090 1.00 72.50 86 ALA A O 1
ATOM 650 N N . ARG A 1 87 ? -6.191 -2.193 18.586 1.00 70.94 87 ARG A N 1
ATOM 651 C CA . ARG A 1 87 ? -5.095 -1.876 17.679 1.00 70.94 87 ARG A CA 1
ATOM 652 C C . ARG A 1 87 ? -4.526 -3.200 17.197 1.00 70.94 87 ARG A C 1
ATOM 654 O O . ARG A 1 87 ? -4.347 -4.109 18.005 1.00 70.94 87 ARG A O 1
ATOM 661 N N . MET A 1 88 ? -4.258 -3.314 15.898 1.00 69.62 88 MET A N 1
ATOM 662 C CA . MET A 1 88 ? -3.680 -4.536 15.337 1.00 69.62 88 MET A CA 1
ATOM 663 C C . MET A 1 88 ? -2.367 -4.881 16.060 1.00 69.62 88 MET A C 1
ATOM 665 O O . MET A 1 88 ? -1.448 -4.051 16.061 1.00 69.62 88 MET A O 1
ATOM 669 N N . PRO A 1 89 ? -2.262 -6.073 16.673 1.00 70.50 89 PRO A N 1
ATOM 670 C CA . PRO A 1 89 ? -1.065 -6.465 17.398 1.00 70.50 89 PRO A CA 1
ATOM 671 C C . PRO A 1 89 ? 0.101 -6.646 16.421 1.00 70.50 89 PRO A C 1
ATOM 673 O O . PRO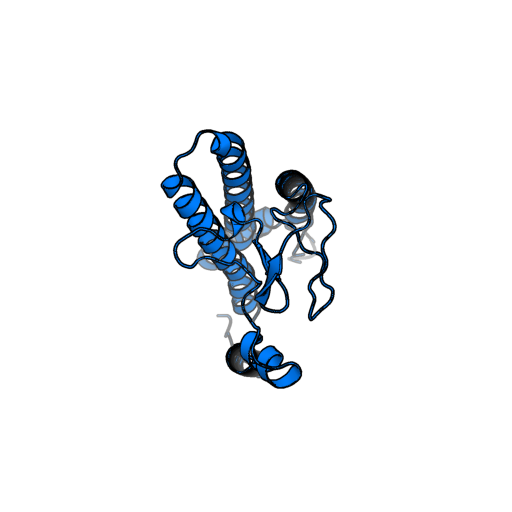 A 1 89 ? -0.073 -7.155 15.313 1.00 70.50 89 PRO A O 1
ATOM 676 N N . HIS A 1 90 ? 1.298 -6.217 16.828 1.00 72.75 90 HIS A N 1
ATOM 677 C CA . HIS A 1 90 ? 2.536 -6.342 16.044 1.00 72.75 90 HIS A CA 1
ATOM 678 C C . HIS A 1 90 ? 2.488 -5.725 14.631 1.00 72.75 90 HIS A C 1
ATOM 680 O O . HIS A 1 90 ? 3.272 -6.120 13.770 1.00 72.75 90 HIS A O 1
ATOM 686 N N . SER A 1 91 ? 1.609 -4.749 14.368 1.00 77.12 91 SER A N 1
ATOM 687 C CA . SER A 1 91 ? 1.465 -4.147 13.032 1.00 77.12 91 SER A CA 1
ATOM 688 C C . SER A 1 91 ? 2.786 -3.595 12.487 1.00 77.12 91 SER A C 1
ATOM 690 O O . SER A 1 91 ? 3.176 -3.947 11.381 1.00 77.12 91 SER A O 1
ATOM 692 N N . LEU A 1 92 ? 3.534 -2.838 13.298 1.00 78.25 92 LEU A N 1
ATOM 693 C CA . LEU A 1 92 ? 4.856 -2.323 12.925 1.00 78.25 92 LEU A CA 1
ATOM 694 C C . LEU A 1 92 ? 5.864 -3.434 12.621 1.00 78.25 92 LEU A C 1
ATOM 696 O O . LEU A 1 92 ? 6.608 -3.333 11.651 1.00 78.25 92 LEU A O 1
ATOM 700 N N . GLN A 1 93 ? 5.891 -4.493 13.431 1.00 84.81 93 GLN A N 1
ATOM 701 C CA . GLN A 1 93 ? 6.811 -5.613 13.231 1.00 84.81 93 GLN A CA 1
ATOM 702 C C . GLN A 1 93 ? 6.508 -6.347 11.922 1.00 84.81 93 GLN A C 1
ATOM 704 O O . GLN A 1 93 ? 7.426 -6.666 11.172 1.00 84.81 93 GLN A O 1
ATOM 709 N N . ARG A 1 94 ? 5.222 -6.560 11.615 1.00 84.31 94 ARG A N 1
ATOM 710 C CA . ARG A 1 94 ? 4.787 -7.137 10.338 1.00 84.31 94 ARG A CA 1
ATOM 711 C C . ARG A 1 94 ? 5.173 -6.246 9.162 1.00 84.31 94 ARG A C 1
ATOM 713 O O . ARG A 1 94 ? 5.692 -6.759 8.178 1.00 84.31 94 ARG A O 1
ATOM 720 N N . THR A 1 95 ? 4.983 -4.928 9.268 1.00 85.00 95 THR A N 1
ATOM 721 C CA . THR A 1 95 ? 5.400 -3.991 8.215 1.00 85.00 95 THR A CA 1
ATOM 722 C C . THR A 1 95 ? 6.909 -4.042 7.986 1.00 85.00 95 THR A C 1
ATOM 724 O O . THR A 1 95 ? 7.328 -4.131 6.840 1.00 85.00 95 THR A O 1
ATOM 727 N N . TRP A 1 96 ? 7.727 -4.067 9.044 1.00 86.25 96 TRP A N 1
ATOM 728 C CA . TRP A 1 96 ? 9.183 -4.213 8.918 1.00 86.25 96 TRP A CA 1
ATOM 729 C C . TRP A 1 96 ? 9.593 -5.548 8.290 1.00 86.25 96 TRP A C 1
ATOM 731 O O . TRP A 1 96 ? 10.485 -5.565 7.447 1.00 86.25 96 TRP A O 1
ATOM 741 N N . ALA A 1 97 ? 8.930 -6.651 8.651 1.00 88.94 97 ALA A N 1
ATOM 742 C CA . ALA A 1 97 ? 9.192 -7.960 8.055 1.00 88.94 97 ALA A CA 1
ATOM 743 C C . ALA A 1 97 ? 8.862 -7.982 6.552 1.00 88.94 97 ALA A C 1
ATOM 745 O O . ALA A 1 97 ? 9.671 -8.447 5.751 1.00 88.94 97 ALA A O 1
ATOM 746 N N . LEU A 1 98 ? 7.712 -7.424 6.157 1.00 86.31 98 LEU A N 1
ATOM 747 C CA . LEU A 1 98 ? 7.321 -7.300 4.749 1.00 86.31 98 LEU A CA 1
ATOM 748 C C . LEU A 1 98 ? 8.244 -6.353 3.976 1.00 86.31 98 LEU A C 1
ATOM 750 O O . LEU A 1 98 ? 8.561 -6.619 2.822 1.00 86.31 98 LEU A O 1
ATOM 754 N N . LEU A 1 99 ? 8.707 -5.275 4.610 1.00 86.50 99 LEU A N 1
ATOM 755 C CA . LEU A 1 99 ? 9.647 -4.333 4.009 1.00 86.50 99 LEU A CA 1
ATOM 756 C C . LEU A 1 99 ? 11.009 -4.986 3.775 1.00 86.50 99 LEU A C 1
ATOM 758 O O . LEU A 1 99 ? 11.573 -4.847 2.696 1.00 86.50 99 LEU A O 1
ATOM 762 N N . ALA A 1 100 ? 11.512 -5.745 4.749 1.00 87.94 100 ALA A N 1
ATOM 763 C CA . ALA A 1 100 ? 12.739 -6.516 4.591 1.00 87.94 100 ALA A CA 1
ATOM 764 C C . ALA A 1 100 ? 12.609 -7.549 3.462 1.00 87.94 100 ALA A C 1
ATOM 766 O O . ALA A 1 100 ? 13.486 -7.625 2.605 1.00 87.94 100 ALA A O 1
ATOM 767 N N . ALA A 1 101 ? 11.494 -8.285 3.412 1.00 89.12 101 ALA A N 1
ATOM 768 C CA . ALA A 1 101 ? 11.217 -9.226 2.330 1.00 89.12 101 ALA A CA 1
ATOM 769 C C . ALA A 1 101 ? 11.176 -8.530 0.958 1.00 89.12 101 ALA A C 1
ATOM 771 O O . ALA A 1 101 ? 11.800 -9.008 0.013 1.00 89.12 101 ALA A O 1
ATOM 772 N N . ALA A 1 102 ? 10.513 -7.373 0.859 1.00 85.12 102 ALA A N 1
ATOM 773 C CA . ALA A 1 102 ? 10.457 -6.584 -0.369 1.00 85.12 102 ALA A CA 1
ATOM 774 C C . ALA A 1 102 ? 11.848 -6.108 -0.814 1.00 85.12 102 ALA A C 1
ATOM 776 O O . ALA A 1 102 ? 12.180 -6.227 -1.987 1.00 85.12 102 ALA A O 1
ATOM 777 N N . THR A 1 103 ? 12.691 -5.638 0.109 1.00 85.00 103 THR A N 1
ATOM 778 C CA . THR A 1 103 ? 14.079 -5.249 -0.193 1.00 85.00 103 THR A CA 1
ATOM 779 C C . THR A 1 103 ? 14.911 -6.437 -0.675 1.00 85.00 103 THR A C 1
ATOM 781 O O . THR A 1 103 ? 15.670 -6.309 -1.634 1.00 85.00 103 THR A O 1
ATOM 784 N N . VAL A 1 104 ? 14.749 -7.611 -0.055 1.00 87.56 104 VAL A N 1
ATOM 785 C CA . VAL A 1 104 ? 15.441 -8.835 -0.485 1.00 87.56 104 VAL A CA 1
ATOM 786 C C . VAL A 1 104 ? 14.981 -9.263 -1.875 1.00 87.56 104 VAL A C 1
ATOM 788 O O . VAL A 1 104 ? 15.829 -9.612 -2.683 1.00 87.56 104 VAL A O 1
ATOM 791 N N . MET A 1 105 ? 13.680 -9.198 -2.176 1.00 84.00 105 MET A N 1
ATOM 792 C CA . MET A 1 105 ? 13.127 -9.516 -3.502 1.00 84.00 105 MET A CA 1
ATOM 793 C C . MET A 1 105 ? 13.430 -8.450 -4.563 1.00 84.00 105 MET A C 1
ATOM 795 O O . MET A 1 105 ? 13.475 -8.765 -5.750 1.00 84.00 105 MET A O 1
ATOM 799 N N . TYR A 1 106 ? 13.700 -7.208 -4.161 1.00 79.50 106 TYR A N 1
ATOM 800 C CA . TYR A 1 106 ? 14.128 -6.151 -5.076 1.00 79.50 106 TYR A CA 1
ATOM 801 C C . TYR A 1 106 ? 15.506 -6.448 -5.682 1.00 79.50 106 TYR A C 1
ATOM 803 O O . TYR A 1 106 ? 15.755 -6.144 -6.848 1.00 79.50 106 TYR A O 1
ATOM 811 N N . LEU A 1 107 ? 16.392 -7.096 -4.921 1.00 78.12 107 LEU A N 1
ATOM 812 C CA . LEU A 1 107 ? 17.733 -7.445 -5.378 1.00 78.12 107 LEU A CA 1
ATOM 813 C C . LEU A 1 107 ? 17.730 -8.399 -6.596 1.00 78.12 107 LEU A C 1
ATOM 815 O O . LEU A 1 107 ? 18.280 -8.014 -7.627 1.00 78.12 107 LEU A O 1
ATOM 819 N N . PRO A 1 108 ? 17.079 -9.584 -6.570 1.00 75.00 108 PRO A N 1
ATOM 820 C CA . PRO A 1 108 ? 16.978 -10.432 -7.749 1.00 75.00 108 PRO A CA 1
ATOM 821 C C . PRO A 1 108 ? 16.171 -9.764 -8.864 1.00 75.00 108 PRO A C 1
ATOM 823 O O . PRO A 1 108 ? 16.525 -9.957 -10.016 1.00 75.00 108 PRO A O 1
ATOM 826 N N . ALA A 1 109 ? 15.167 -8.929 -8.574 1.00 71.19 109 ALA A N 1
ATOM 827 C CA . ALA A 1 109 ? 14.413 -8.232 -9.622 1.00 71.19 109 ALA A CA 1
ATOM 828 C C . ALA A 1 109 ? 15.278 -7.276 -10.471 1.00 71.19 109 ALA A C 1
ATOM 830 O O . ALA A 1 109 ? 15.008 -7.095 -11.653 1.00 71.19 109 ALA A O 1
ATOM 831 N N . ASN A 1 110 ? 16.329 -6.685 -9.891 1.00 68.38 110 ASN A N 1
ATOM 832 C CA . ASN A 1 110 ? 17.258 -5.810 -10.618 1.00 68.38 110 ASN A CA 1
ATOM 833 C C . ASN A 1 110 ? 18.452 -6.563 -11.221 1.00 68.38 110 ASN A C 1
ATOM 835 O O . ASN A 1 110 ? 19.069 -6.075 -12.169 1.00 68.38 110 ASN A O 1
ATOM 839 N N . LEU A 1 111 ? 18.795 -7.725 -10.658 1.00 65.00 111 LEU A N 1
ATOM 840 C CA . LEU A 1 111 ? 19.931 -8.539 -11.092 1.00 65.00 111 LEU A CA 1
ATOM 841 C C . LEU A 1 111 ? 19.553 -9.578 -12.152 1.00 65.00 111 LEU A C 1
ATOM 843 O O . LEU A 1 111 ? 20.401 -9.936 -12.967 1.00 65.00 111 LEU A O 1
ATOM 847 N N . TYR A 1 112 ? 18.309 -10.062 -12.161 1.00 58.72 112 TYR A N 1
ATOM 848 C CA . TYR A 1 112 ? 17.853 -11.009 -13.169 1.00 58.72 112 TYR A CA 1
ATOM 849 C C . TYR A 1 112 ? 17.504 -10.289 -14.480 1.00 58.72 112 TYR A C 1
ATOM 851 O O . TYR A 1 112 ? 16.839 -9.250 -14.465 1.00 58.72 112 TYR A O 1
ATOM 859 N N . PRO A 1 113 ? 17.940 -10.831 -15.628 1.00 52.53 113 PRO A N 1
ATOM 860 C CA . PRO A 1 113 ? 17.622 -10.268 -16.930 1.00 52.53 113 PRO A CA 1
ATOM 861 C C . PRO A 1 113 ? 16.128 -10.443 -17.227 1.00 52.53 113 PRO A C 1
ATOM 863 O O . PRO A 1 113 ? 15.623 -11.563 -17.272 1.00 52.53 113 P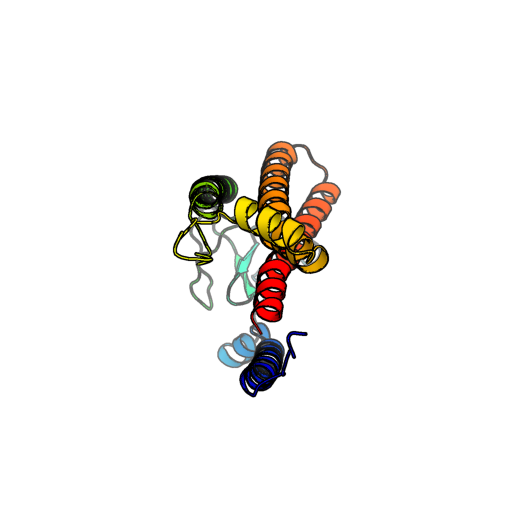RO A O 1
ATOM 866 N N . ILE A 1 114 ? 15.428 -9.324 -17.429 1.00 52.72 114 ILE A N 1
ATOM 867 C CA . ILE A 1 114 ? 14.012 -9.310 -17.832 1.00 52.72 114 ILE A CA 1
ATOM 868 C C . ILE A 1 114 ? 13.867 -9.521 -19.346 1.00 52.72 114 ILE A C 1
ATOM 870 O O . ILE A 1 114 ? 12.885 -10.112 -19.788 1.00 52.72 114 ILE A O 1
ATOM 874 N N . MET A 1 115 ? 14.845 -9.080 -20.145 1.00 48.00 115 MET A N 1
ATOM 875 C CA . MET A 1 115 ? 14.852 -9.252 -21.599 1.00 48.00 115 MET A CA 1
ATOM 876 C C . MET A 1 115 ? 16.162 -9.870 -22.082 1.00 48.00 115 MET A C 1
ATOM 878 O O . MET A 1 115 ? 17.249 -9.559 -21.596 1.00 48.00 115 MET A O 1
ATOM 882 N N . THR A 1 116 ? 16.042 -10.734 -23.087 1.00 47.25 116 THR A N 1
ATOM 883 C CA . THR A 1 116 ? 17.166 -11.201 -23.898 1.00 47.25 116 THR A CA 1
ATOM 884 C C . THR A 1 116 ? 17.009 -10.604 -25.292 1.00 47.25 116 THR A C 1
ATOM 886 O O . THR A 1 116 ? 16.115 -10.985 -26.045 1.00 47.25 116 THR A O 1
ATOM 889 N N . THR A 1 117 ? 17.842 -9.624 -25.630 1.00 42.16 117 THR A N 1
ATOM 890 C CA . THR A 1 117 ? 17.895 -9.058 -26.981 1.00 42.16 117 THR A CA 1
ATOM 891 C C . THR A 1 117 ? 18.910 -9.871 -27.778 1.00 42.16 117 THR A C 1
ATOM 893 O O . THR A 1 117 ? 20.072 -9.984 -27.392 1.00 42.16 117 THR A O 1
ATOM 896 N N . THR A 1 118 ? 18.474 -10.502 -28.868 1.00 39.38 118 THR A N 1
ATOM 897 C CA . THR A 1 118 ? 19.375 -11.209 -29.787 1.00 39.38 118 THR A CA 1
ATOM 898 C C . THR A 1 118 ? 19.697 -10.285 -30.953 1.00 39.38 118 THR A C 1
ATOM 900 O O . THR A 1 118 ? 18.826 -9.944 -31.747 1.00 39.38 118 THR A O 1
ATOM 903 N N . SER A 1 119 ? 20.955 -9.857 -31.053 1.00 39.88 119 SER A N 1
ATOM 904 C CA . SER A 1 119 ? 21.456 -9.091 -32.194 1.00 39.88 119 SER A CA 1
ATOM 905 C C . SER A 1 119 ? 22.696 -9.789 -32.744 1.00 3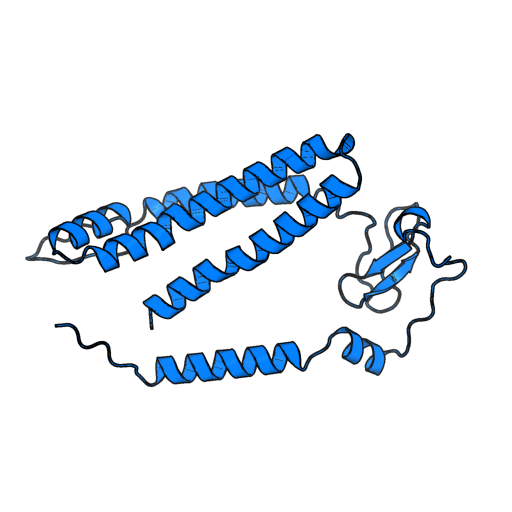9.88 119 SER A C 1
ATOM 907 O O . SER A 1 119 ? 23.635 -10.077 -32.004 1.00 39.88 119 SER A O 1
ATOM 909 N N . LEU A 1 120 ? 22.664 -10.134 -34.036 1.00 37.44 120 LEU A N 1
ATOM 910 C CA . LEU A 1 120 ? 23.774 -10.735 -34.792 1.00 37.44 120 LEU A CA 1
ATOM 911 C C . LEU A 1 120 ? 24.486 -11.912 -34.078 1.00 37.44 120 LEU A C 1
ATOM 913 O O . LEU A 1 120 ? 25.708 -11.955 -33.983 1.00 37.44 120 LEU A O 1
ATOM 917 N N . GLY A 1 121 ? 23.728 -12.891 -33.573 1.00 38.88 121 GLY A N 1
ATOM 918 C CA . GLY A 1 121 ? 24.295 -14.138 -33.034 1.00 38.88 121 GLY A CA 1
ATOM 919 C C . GLY A 1 121 ? 24.961 -14.038 -31.654 1.00 38.88 121 GLY A C 1
ATOM 920 O O . GLY A 1 121 ? 25.389 -15.064 -31.132 1.00 38.88 121 GLY A O 1
ATOM 921 N N . HIS A 1 122 ? 24.996 -12.855 -31.029 1.00 36.12 122 HIS A N 1
ATOM 922 C CA . HIS A 1 122 ? 25.406 -12.676 -29.637 1.00 36.12 122 HIS A CA 1
ATOM 923 C C . HIS A 1 122 ? 24.186 -12.358 -28.764 1.00 36.12 122 HIS A C 1
ATOM 925 O O . HIS A 1 122 ? 23.516 -11.341 -28.930 1.00 36.12 122 HIS A O 1
ATOM 931 N N . SER A 1 123 ? 23.879 -13.253 -27.829 1.00 40.88 123 SER A N 1
ATOM 932 C CA . SER A 1 123 ? 22.856 -13.062 -26.803 1.00 40.88 123 SER A CA 1
ATOM 933 C C . SER A 1 123 ? 23.481 -12.359 -25.600 1.00 40.88 123 SER A C 1
ATOM 935 O O . SER A 1 123 ? 24.080 -13.000 -24.737 1.00 40.88 123 SER A O 1
ATOM 937 N N . THR A 1 124 ? 23.354 -11.035 -25.531 1.00 48.75 124 THR A N 1
ATOM 938 C CA . THR A 1 124 ? 23.676 -10.280 -24.314 1.00 48.75 124 THR A CA 1
ATOM 939 C C . THR A 1 124 ? 22.451 -10.255 -23.401 1.00 48.75 124 THR A C 1
ATOM 941 O O . THR A 1 124 ? 21.427 -9.678 -23.769 1.00 48.75 124 THR A O 1
ATOM 944 N N . PRO A 1 125 ? 22.497 -10.895 -22.219 1.00 46.91 125 PRO A N 1
ATOM 945 C CA . PRO A 1 125 ? 21.446 -10.736 -21.225 1.00 46.91 125 PRO A CA 1
ATOM 946 C C . PRO A 1 125 ? 21.482 -9.296 -20.701 1.00 46.91 125 PRO A C 1
ATOM 948 O O . PRO A 1 125 ? 22.420 -8.904 -20.006 1.00 46.91 125 PRO A O 1
ATOM 951 N N . SER A 1 126 ? 20.465 -8.505 -21.035 1.00 50.91 126 SER A N 1
ATOM 952 C CA . SER A 1 126 ? 20.355 -7.118 -20.589 1.00 50.91 126 SER A CA 1
ATOM 953 C C . SER A 1 126 ? 19.538 -7.080 -19.292 1.00 50.91 126 SER A C 1
ATOM 955 O O . SER A 1 126 ? 18.359 -7.436 -19.251 1.00 50.91 126 SER A O 1
ATOM 957 N N . THR A 1 127 ? 20.168 -6.659 -18.190 1.00 62.66 127 THR A N 1
ATOM 958 C CA . THR A 1 127 ? 19.436 -6.252 -16.975 1.00 62.66 127 THR A CA 1
ATOM 959 C C . THR A 1 127 ? 18.586 -5.017 -17.285 1.00 62.66 127 THR A C 1
ATOM 961 O O . THR A 1 127 ? 18.793 -4.377 -18.312 1.00 62.66 127 THR A O 1
ATOM 964 N N . ILE A 1 128 ? 17.650 -4.624 -16.414 1.00 63.62 128 ILE A N 1
ATOM 965 C CA . ILE A 1 128 ? 16.823 -3.411 -16.615 1.00 63.62 128 ILE A CA 1
ATOM 966 C C . ILE A 1 128 ? 17.699 -2.188 -16.941 1.00 63.62 128 ILE A C 1
ATOM 968 O O . ILE A 1 128 ? 17.405 -1.423 -17.855 1.00 63.62 128 ILE A O 1
ATOM 972 N N . ILE A 1 129 ? 18.823 -2.046 -16.234 1.00 62.84 129 ILE A N 1
ATOM 973 C CA . ILE A 1 129 ? 19.797 -0.969 -16.447 1.00 62.84 129 ILE A CA 1
ATOM 974 C C . ILE A 1 129 ? 20.518 -1.140 -17.793 1.00 62.84 129 ILE A C 1
ATOM 976 O O . ILE A 1 129 ? 20.679 -0.163 -18.522 1.00 62.84 129 ILE A O 1
ATOM 980 N N . GLY A 1 130 ? 20.902 -2.370 -18.151 1.00 58.47 130 GLY A N 1
ATOM 981 C CA . GLY A 1 130 ? 21.488 -2.682 -19.458 1.00 58.47 130 GLY A CA 1
ATOM 982 C C . GLY A 1 130 ? 20.546 -2.358 -20.621 1.00 58.47 130 GLY A C 1
ATOM 983 O O . GLY A 1 130 ? 20.959 -1.700 -21.570 1.00 58.47 130 GLY A O 1
ATOM 984 N N . GLY A 1 131 ? 19.264 -2.714 -20.502 1.00 63.00 131 GLY A N 1
ATOM 985 C CA . GLY A 1 131 ? 18.237 -2.429 -21.503 1.00 63.00 131 GLY A CA 1
ATOM 986 C C . GLY A 1 131 ? 17.977 -0.931 -21.673 1.00 63.00 131 GLY A C 1
ATOM 987 O O . GLY A 1 131 ? 17.851 -0.459 -22.797 1.00 63.00 131 GLY A O 1
ATOM 988 N N . VAL A 1 132 ? 17.976 -0.153 -20.581 1.00 64.06 132 VAL A N 1
ATOM 989 C CA . VAL A 1 132 ? 17.869 1.319 -20.635 1.00 64.06 132 VAL A CA 1
ATOM 990 C C . VAL A 1 132 ? 19.052 1.931 -21.392 1.00 64.06 132 VAL A C 1
ATOM 992 O O . VAL A 1 132 ? 18.845 2.800 -22.237 1.00 64.06 132 VAL A O 1
ATOM 995 N N . VAL A 1 133 ? 20.282 1.470 -21.141 1.00 66.81 133 VAL A N 1
ATOM 996 C CA . VAL A 1 133 ? 21.480 1.953 -21.853 1.00 66.81 133 VAL A CA 1
ATOM 997 C C . VAL A 1 133 ? 21.432 1.583 -23.339 1.00 66.81 133 VAL A C 1
ATOM 999 O O . VAL A 1 133 ? 21.722 2.427 -24.186 1.00 66.81 133 VAL A O 1
ATOM 1002 N N . GLU A 1 134 ? 21.008 0.363 -23.665 1.00 62.72 134 GLU A N 1
ATOM 1003 C CA . GLU A 1 134 ? 20.858 -0.121 -25.043 1.00 62.72 134 GLU A CA 1
ATOM 1004 C C . GLU A 1 134 ? 19.790 0.688 -25.810 1.00 62.72 134 GLU A C 1
ATOM 1006 O O . GLU A 1 134 ? 20.032 1.164 -26.919 1.00 62.72 134 GLU A O 1
ATOM 1011 N N . LEU A 1 135 ? 18.640 0.964 -25.185 1.00 63.94 135 LEU A N 1
ATOM 1012 C CA . LEU A 1 135 ? 17.563 1.794 -25.747 1.00 63.94 135 LEU A CA 1
ATOM 1013 C C . LEU A 1 135 ? 17.978 3.257 -25.967 1.00 63.94 135 LEU A C 1
ATOM 1015 O O . LEU A 1 135 ? 17.535 3.879 -26.941 1.00 63.94 135 LEU A O 1
ATOM 1019 N N . ILE A 1 136 ? 18.830 3.804 -25.092 1.00 65.62 136 ILE A N 1
ATOM 1020 C CA . ILE A 1 136 ? 19.423 5.139 -25.258 1.00 65.62 136 ILE A CA 1
ATOM 1021 C C . ILE A 1 136 ? 20.364 5.155 -26.468 1.00 65.62 136 ILE A C 1
ATOM 1023 O O . ILE A 1 136 ? 20.299 6.086 -27.269 1.00 65.62 136 ILE A O 1
ATOM 1027 N N . GLN A 1 137 ? 21.191 4.119 -26.642 1.00 67.88 137 GLN A N 1
ATOM 1028 C CA . GLN A 1 137 ? 22.085 3.995 -27.800 1.00 67.88 137 GLN A CA 1
ATOM 1029 C C . GLN A 1 137 ? 21.318 3.825 -29.120 1.00 67.88 137 GLN A C 1
ATOM 1031 O O . GLN A 1 137 ? 21.745 4.348 -30.146 1.00 67.88 137 GLN A O 1
ATOM 1036 N N . MET A 1 138 ? 20.150 3.174 -29.091 1.00 64.81 138 MET A N 1
ATOM 1037 C CA . MET A 1 138 ? 19.242 3.045 -30.241 1.00 64.81 138 MET A CA 1
ATOM 1038 C C . MET A 1 138 ? 18.421 4.318 -30.541 1.00 64.81 138 MET A C 1
ATOM 1040 O O . MET A 1 138 ? 17.597 4.318 -31.454 1.00 64.81 138 MET A O 1
ATOM 1044 N N . GLY A 1 139 ? 18.616 5.412 -29.790 1.00 65.69 139 GLY A N 1
ATOM 1045 C CA . GLY A 1 139 ? 17.939 6.699 -30.012 1.00 65.69 139 GLY A CA 1
ATOM 1046 C C . GLY A 1 139 ? 16.516 6.794 -29.442 1.00 65.69 139 GLY A C 1
ATOM 1047 O O . GLY A 1 139 ? 15.849 7.814 -29.608 1.00 65.69 139 GLY A O 1
ATOM 1048 N N . SER A 1 140 ? 16.045 5.773 -28.723 1.00 68.50 140 SER A N 1
ATOM 1049 C CA . SER A 1 140 ? 14.694 5.695 -28.143 1.00 68.50 140 SER A CA 1
ATOM 1050 C C . SER A 1 140 ? 14.625 6.211 -26.695 1.00 68.50 140 SER A C 1
ATOM 1052 O O . SER A 1 140 ? 14.086 5.566 -25.793 1.00 68.50 140 SER A O 1
ATOM 1054 N N . TRP A 1 141 ? 15.163 7.413 -26.466 1.00 72.69 141 TRP A N 1
ATOM 1055 C CA . TRP A 1 141 ? 15.276 8.036 -25.137 1.00 72.69 141 TRP A CA 1
ATOM 1056 C C . TRP A 1 141 ? 13.965 8.094 -24.312 1.00 72.69 141 TRP A C 1
ATOM 1058 O O . TRP A 1 141 ? 14.024 7.803 -23.115 1.00 72.69 141 TRP A O 1
ATOM 1068 N N . PRO A 1 142 ? 12.775 8.380 -24.892 1.00 72.06 142 PRO A N 1
ATOM 1069 C CA . PRO A 1 142 ? 11.530 8.443 -24.120 1.00 72.06 142 PRO A CA 1
ATOM 1070 C C . PRO A 1 142 ? 11.133 7.097 -23.500 1.00 72.06 142 PRO A C 1
ATOM 1072 O O . PRO A 1 142 ? 10.708 7.044 -22.349 1.00 72.06 142 PRO A O 1
ATOM 1075 N N . ILE A 1 143 ? 11.304 6.001 -24.243 1.00 69.44 143 ILE A N 1
ATOM 1076 C CA . ILE A 1 143 ? 10.920 4.652 -23.804 1.00 69.44 143 ILE A CA 1
ATOM 1077 C C . ILE A 1 143 ? 11.852 4.194 -22.677 1.00 69.44 143 ILE A C 1
ATOM 1079 O O . ILE A 1 143 ? 11.396 3.701 -21.645 1.00 69.44 143 ILE A O 1
ATOM 1083 N N . ALA A 1 144 ? 13.155 4.443 -22.836 1.00 68.06 144 ALA A N 1
ATOM 1084 C CA . ALA A 1 144 ? 14.158 4.158 -21.816 1.00 68.06 144 ALA A CA 1
ATOM 1085 C C . ALA A 1 144 ? 13.870 4.900 -20.496 1.00 68.06 144 ALA A C 1
ATOM 1087 O O . ALA A 1 144 ? 13.930 4.301 -19.421 1.00 68.06 144 ALA A O 1
ATOM 1088 N N . ALA A 1 145 ? 13.503 6.185 -20.572 1.00 72.81 145 ALA A N 1
ATOM 1089 C CA . ALA A 1 145 ? 13.169 6.993 -19.400 1.00 72.81 145 ALA A CA 1
ATOM 1090 C C . ALA A 1 145 ? 11.923 6.473 -18.660 1.00 72.81 145 ALA A C 1
ATOM 1092 O O . ALA A 1 145 ? 11.912 6.430 -17.426 1.00 72.81 145 ALA A O 1
ATOM 1093 N N . VAL A 1 146 ? 10.896 6.040 -19.398 1.00 73.44 146 VAL A N 1
ATOM 1094 C CA . VAL A 1 146 ? 9.671 5.464 -18.823 1.00 73.44 146 VAL A CA 1
ATOM 1095 C C . VAL A 1 146 ? 9.970 4.155 -18.091 1.00 73.44 146 VAL A C 1
ATOM 1097 O O . VAL A 1 146 ? 9.601 4.019 -16.926 1.00 73.44 146 VAL A O 1
ATOM 1100 N N . ILE A 1 147 ? 10.695 3.226 -18.724 1.00 74.38 147 ILE A N 1
ATOM 1101 C CA . ILE A 1 147 ? 11.046 1.930 -18.120 1.00 74.38 147 ILE A CA 1
ATOM 1102 C C . ILE A 1 147 ? 11.921 2.125 -16.877 1.00 74.38 147 ILE A C 1
ATOM 1104 O O . ILE A 1 147 ? 11.661 1.500 -15.848 1.00 74.38 147 ILE A O 1
ATOM 1108 N N . PHE A 1 148 ? 12.919 3.014 -16.939 1.00 75.81 148 PHE A N 1
ATOM 1109 C CA . PHE A 1 148 ? 13.778 3.332 -15.795 1.00 75.81 148 PHE A CA 1
ATOM 1110 C C . PHE A 1 148 ? 12.978 3.908 -14.622 1.00 75.81 148 PHE A C 1
ATOM 1112 O O . PHE A 1 148 ? 13.134 3.482 -13.475 1.00 75.81 148 PHE A O 1
ATOM 1119 N N . THR A 1 149 ? 12.086 4.856 -14.910 1.00 75.19 149 THR A N 1
ATOM 1120 C CA . THR A 1 149 ? 11.259 5.491 -13.881 1.00 75.19 149 THR A CA 1
ATOM 1121 C C . THR A 1 149 ? 10.316 4.476 -13.241 1.00 75.19 149 THR A C 1
ATOM 1123 O O . THR A 1 149 ? 10.294 4.366 -12.016 1.00 75.19 149 THR A O 1
ATOM 1126 N N . ALA A 1 150 ? 9.599 3.695 -14.050 1.00 73.44 150 ALA A N 1
ATOM 1127 C CA . ALA A 1 150 ? 8.647 2.696 -13.571 1.00 73.44 150 ALA A CA 1
ATOM 1128 C C . ALA A 1 150 ? 9.330 1.547 -12.811 1.00 73.44 150 ALA A C 1
ATOM 1130 O O . ALA A 1 150 ? 8.853 1.128 -11.768 1.00 73.44 150 ALA A O 1
ATOM 1131 N N . SER A 1 151 ? 10.480 1.060 -13.280 1.00 73.44 151 SER A N 1
ATOM 1132 C CA . SER A 1 151 ? 11.085 -0.159 -12.720 1.00 73.44 151 SER A CA 1
ATOM 1133 C C . SER A 1 151 ? 12.061 0.097 -11.570 1.00 73.44 151 SER A C 1
ATOM 1135 O O . SER A 1 151 ? 12.290 -0.793 -10.754 1.00 73.44 151 SER A O 1
ATOM 1137 N N . VAL A 1 152 ? 12.659 1.292 -11.499 1.00 76.75 152 VAL A N 1
ATOM 1138 C CA . VAL A 1 152 ? 13.701 1.618 -10.510 1.00 76.75 152 VAL A CA 1
ATOM 1139 C C . VAL A 1 152 ? 13.236 2.729 -9.579 1.00 76.75 152 VAL A C 1
ATOM 1141 O O . VAL A 1 152 ? 13.153 2.529 -8.366 1.00 76.75 152 VAL A O 1
ATOM 1144 N N . ILE A 1 153 ? 12.908 3.904 -10.126 1.00 78.12 153 ILE A N 1
ATOM 1145 C CA . ILE A 1 153 ? 12.601 5.088 -9.308 1.00 78.12 153 ILE A CA 1
ATOM 1146 C C . ILE A 1 153 ? 11.354 4.850 -8.453 1.00 78.12 153 ILE A C 1
ATOM 1148 O O . ILE A 1 153 ? 11.368 5.144 -7.256 1.00 78.12 153 ILE A O 1
ATOM 1152 N N . VAL A 1 154 ? 10.286 4.303 -9.038 1.00 76.12 154 VAL A N 1
ATOM 1153 C CA . VAL A 1 154 ? 9.011 4.111 -8.338 1.00 76.12 154 VAL A CA 1
ATOM 1154 C C . VAL A 1 154 ? 9.116 3.070 -7.205 1.00 76.12 154 VAL A C 1
ATOM 1156 O O . VAL A 1 154 ? 8.788 3.426 -6.065 1.00 76.12 154 VAL A O 1
ATOM 1159 N N . PRO A 1 155 ? 9.635 1.840 -7.416 1.00 77.00 155 PRO A N 1
ATOM 1160 C CA . PRO A 1 155 ? 9.804 0.865 -6.337 1.00 77.00 155 PRO A CA 1
ATOM 1161 C C . PRO A 1 155 ? 10.736 1.346 -5.222 1.00 77.00 155 PRO A C 1
ATOM 1163 O O . PRO A 1 155 ? 10.414 1.182 -4.042 1.00 77.00 155 PRO A O 1
ATOM 1166 N N . VAL A 1 156 ? 11.856 1.996 -5.566 1.00 81.12 156 VAL A N 1
ATOM 1167 C CA . VAL A 1 156 ? 12.789 2.561 -4.575 1.00 81.12 156 VAL A CA 1
ATOM 1168 C C . VAL A 1 156 ? 12.120 3.678 -3.785 1.00 81.12 156 VAL A C 1
ATOM 1170 O O . VAL A 1 156 ? 12.181 3.682 -2.555 1.00 81.12 156 VAL A O 1
ATOM 1173 N N . GLY A 1 157 ? 11.425 4.591 -4.466 1.00 80.19 157 GLY A N 1
ATOM 1174 C CA . GLY A 1 157 ? 10.661 5.658 -3.826 1.00 80.19 157 GLY A CA 1
ATOM 1175 C C . GLY A 1 157 ? 9.639 5.106 -2.832 1.00 80.19 157 GLY A C 1
ATOM 1176 O O . GLY A 1 157 ? 9.535 5.598 -1.708 1.00 80.19 157 GLY A O 1
ATOM 1177 N N . LYS A 1 158 ? 8.947 4.020 -3.195 1.00 78.00 158 LYS A N 1
ATOM 1178 C CA . LYS A 1 158 ? 7.996 3.333 -2.315 1.00 78.00 158 LYS A CA 1
ATOM 1179 C C . LYS A 1 158 ? 8.679 2.690 -1.104 1.00 78.00 158 LYS A C 1
ATOM 1181 O O . LYS A 1 158 ? 8.178 2.845 0.010 1.00 78.00 158 LYS A O 1
ATOM 1186 N N . LEU A 1 159 ? 9.813 2.008 -1.285 1.00 81.88 159 LEU A N 1
ATOM 1187 C CA . LEU A 1 159 ? 10.581 1.438 -0.170 1.00 81.88 159 LEU A CA 1
ATOM 1188 C C . LEU A 1 159 ? 11.025 2.533 0.807 1.00 81.88 159 LEU A C 1
ATOM 1190 O O . LEU A 1 159 ? 10.786 2.414 2.008 1.00 81.88 159 LEU A O 1
ATOM 1194 N N . VAL A 1 160 ? 11.587 3.634 0.301 1.00 81.75 160 VAL A N 1
ATOM 1195 C CA . VAL A 1 160 ? 12.016 4.779 1.121 1.00 81.75 160 VAL A CA 1
ATOM 1196 C C . VAL A 1 160 ? 10.833 5.408 1.858 1.00 81.75 160 VAL A C 1
ATOM 1198 O O . VAL A 1 160 ? 10.927 5.665 3.059 1.00 81.75 160 VAL A O 1
ATOM 1201 N N . ALA A 1 161 ? 9.700 5.610 1.182 1.00 78.75 161 ALA A N 1
ATOM 1202 C CA . ALA A 1 161 ? 8.497 6.168 1.794 1.00 78.75 161 ALA A CA 1
ATOM 1203 C C . ALA A 1 161 ? 7.956 5.282 2.932 1.00 78.75 161 ALA A C 1
ATOM 1205 O O . ALA A 1 161 ? 7.592 5.795 3.994 1.00 78.75 161 ALA A O 1
ATOM 1206 N N . LEU A 1 162 ? 7.938 3.957 2.745 1.00 80.50 162 LEU A N 1
ATOM 1207 C CA . LEU A 1 162 ? 7.508 3.010 3.777 1.00 80.50 162 LEU A CA 1
ATOM 1208 C C . LEU A 1 162 ? 8.482 2.973 4.964 1.00 80.50 162 LEU A C 1
ATOM 1210 O O . LEU A 1 162 ? 8.029 2.981 6.109 1.00 80.50 162 LEU A O 1
ATOM 1214 N N . ILE A 1 163 ? 9.798 3.006 4.716 1.00 83.75 163 ILE A N 1
ATOM 1215 C CA . ILE A 1 163 ? 10.816 3.108 5.778 1.00 83.75 163 ILE A CA 1
ATOM 1216 C C . ILE A 1 163 ? 10.593 4.385 6.590 1.00 83.75 163 ILE A C 1
ATOM 1218 O O . ILE A 1 163 ? 10.504 4.331 7.819 1.00 83.75 163 ILE A O 1
ATOM 1222 N N . TRP A 1 164 ? 10.470 5.528 5.909 1.00 81.19 164 TRP A N 1
ATOM 1223 C CA . TRP A 1 164 ? 10.243 6.823 6.545 1.00 81.19 164 TRP A CA 1
ATOM 1224 C C . TRP A 1 164 ? 9.009 6.787 7.445 1.00 81.19 164 TRP A C 1
ATOM 1226 O O . TRP A 1 164 ? 9.071 7.155 8.618 1.00 81.19 164 TRP A O 1
ATOM 1236 N N . LEU A 1 165 ? 7.898 6.265 6.934 1.00 76.75 165 LEU A N 1
ATOM 1237 C CA . LEU A 1 165 ? 6.667 6.135 7.695 1.00 76.75 165 LEU A CA 1
ATOM 1238 C C . LEU A 1 165 ? 6.839 5.254 8.944 1.00 76.75 165 LEU A C 1
ATOM 1240 O O . LEU A 1 165 ? 6.417 5.648 10.033 1.00 76.75 165 LEU A O 1
ATOM 1244 N N . CYS A 1 166 ? 7.470 4.084 8.813 1.00 80.31 166 CYS A N 1
ATOM 1245 C CA . CYS A 1 166 ? 7.732 3.193 9.944 1.00 80.31 166 CYS A CA 1
ATOM 1246 C C . CYS A 1 166 ? 8.581 3.870 11.031 1.00 80.31 166 CYS A C 1
ATOM 1248 O O . CYS A 1 166 ? 8.332 3.662 12.222 1.00 80.31 166 CYS A O 1
ATOM 1250 N N . LEU A 1 167 ? 9.548 4.708 10.641 1.00 79.81 167 LEU A N 1
ATOM 1251 C CA . LEU A 1 167 ? 10.374 5.481 11.570 1.00 79.81 167 LEU A CA 1
ATOM 1252 C C . LEU A 1 167 ? 9.575 6.577 12.286 1.00 79.81 167 LEU A C 1
ATOM 1254 O O . LEU A 1 167 ? 9.694 6.720 13.504 1.00 79.81 167 LEU A O 1
ATOM 1258 N N . VAL A 1 168 ? 8.734 7.324 11.564 1.00 77.31 168 VAL A N 1
ATOM 1259 C CA . VAL A 1 168 ? 7.937 8.407 12.163 1.00 77.31 168 VAL A CA 1
ATOM 1260 C C . VAL A 1 168 ? 6.862 7.852 13.102 1.00 77.31 168 VAL A C 1
ATOM 1262 O O . VAL A 1 168 ? 6.658 8.402 14.183 1.00 77.31 168 VAL A O 1
ATOM 1265 N N . VAL A 1 169 ? 6.225 6.724 12.766 1.00 74.50 169 VAL A N 1
ATOM 1266 C CA . VAL A 1 169 ? 5.245 6.075 13.657 1.00 74.50 169 VAL A CA 1
ATOM 1267 C C . VAL A 1 169 ? 5.899 5.598 14.960 1.00 74.50 169 VAL A C 1
ATOM 1269 O O . VAL A 1 169 ? 5.279 5.703 16.016 1.00 74.50 169 VAL A O 1
ATOM 1272 N N . LYS A 1 170 ? 7.159 5.143 14.944 1.00 70.75 170 LYS A N 1
ATOM 1273 C CA . LYS A 1 170 ? 7.874 4.767 16.178 1.00 70.75 170 LYS A CA 1
ATOM 1274 C C . LYS A 1 170 ? 8.112 5.960 17.116 1.00 70.75 170 LYS A C 1
ATOM 1276 O O . LYS A 1 170 ? 8.155 5.776 18.323 1.00 70.75 170 LYS A O 1
ATOM 1281 N N . ARG A 1 171 ? 8.230 7.177 16.576 1.00 68.31 171 ARG A N 1
ATOM 1282 C CA . ARG A 1 171 ? 8.354 8.426 17.354 1.00 68.31 171 ARG A CA 1
ATOM 1283 C C . ARG A 1 171 ? 7.002 9.037 17.746 1.00 68.31 171 ARG A C 1
ATOM 1285 O O . ARG A 1 171 ? 6.967 10.115 18.323 1.00 68.31 171 ARG A O 1
ATOM 1292 N N . SER A 1 172 ? 5.888 8.380 17.416 1.00 61.59 172 SER A N 1
ATOM 1293 C CA . SER A 1 172 ? 4.552 8.963 17.575 1.00 61.59 172 SER A CA 1
ATOM 1294 C C . SER A 1 172 ? 3.954 8.896 18.976 1.00 61.59 172 SER A C 1
ATOM 1296 O O . SER A 1 172 ? 2.927 9.535 19.190 1.00 61.59 172 SER A O 1
ATOM 1298 N N . ASP A 1 173 ? 4.595 8.212 19.927 1.00 57.84 173 ASP A N 1
ATOM 1299 C CA . ASP A 1 173 ? 4.138 8.199 21.325 1.00 57.84 173 ASP A CA 1
ATOM 1300 C C . ASP A 1 173 ? 4.194 9.596 21.978 1.00 57.84 173 ASP A C 1
ATOM 1302 O O . ASP A 1 173 ? 3.443 9.862 22.911 1.00 57.84 173 ASP A O 1
ATOM 1306 N N . GLU A 1 174 ? 4.985 10.527 21.429 1.00 56.00 174 GLU A N 1
ATOM 1307 C CA . GLU A 1 174 ? 5.061 11.928 21.877 1.00 56.00 174 GLU A CA 1
ATOM 1308 C C . GLU A 1 174 ? 4.279 12.909 20.977 1.00 56.00 174 GLU A C 1
ATOM 1310 O O . GLU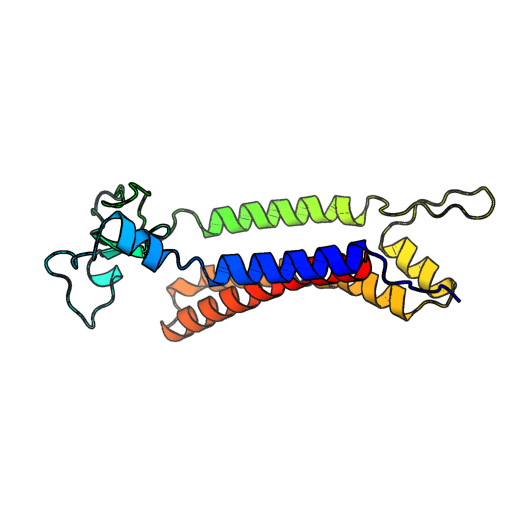 A 1 174 ? 4.272 14.118 21.213 1.00 56.00 174 GLU A O 1
ATOM 1315 N N . LEU A 1 175 ? 3.623 12.430 19.909 1.00 55.31 175 LEU A N 1
ATOM 1316 C CA . LEU A 1 175 ? 3.045 13.306 18.887 1.00 55.31 175 LEU A CA 1
ATOM 1317 C C . LEU A 1 175 ? 1.571 13.642 19.149 1.00 55.31 175 LEU A C 1
ATOM 1319 O O . LEU A 1 175 ? 0.711 12.774 19.299 1.00 55.31 175 LEU A O 1
ATOM 1323 N N . ASN A 1 176 ? 1.275 14.942 19.086 1.00 60.34 176 ASN A N 1
ATOM 1324 C CA . ASN A 1 176 ? -0.066 15.515 19.182 1.00 60.34 176 ASN A CA 1
ATOM 1325 C C . ASN A 1 176 ? -1.066 14.844 18.215 1.00 60.34 176 ASN A C 1
ATOM 1327 O O . ASN A 1 176 ? -0.725 14.499 17.078 1.00 60.34 176 ASN A O 1
ATOM 1331 N N . ALA A 1 177 ? -2.334 14.727 18.628 1.00 63.50 177 ALA A N 1
ATOM 1332 C CA . ALA A 1 177 ? -3.392 14.036 17.876 1.00 63.50 177 ALA A CA 1
ATOM 1333 C C . ALA A 1 177 ? -3.535 14.505 16.409 1.00 63.50 177 ALA A C 1
ATOM 1335 O O . ALA A 1 177 ? -3.838 13.697 15.529 1.00 63.50 177 ALA A O 1
ATOM 1336 N N . GLY A 1 178 ? -3.252 15.782 16.120 1.00 65.25 178 GLY A N 1
ATOM 1337 C CA . GLY A 1 178 ? -3.256 16.332 14.758 1.00 65.25 178 GLY A CA 1
ATOM 1338 C C . GLY A 1 178 ? -2.165 15.748 13.851 1.00 65.25 178 GLY A C 1
ATOM 1339 O O . GLY A 1 178 ? -2.426 15.425 12.690 1.00 65.25 178 GLY A O 1
ATOM 1340 N N . THR A 1 179 ? -0.963 15.528 14.384 1.00 65.19 179 THR A N 1
ATOM 1341 C CA . THR A 1 179 ? 0.152 14.922 13.642 1.00 65.19 179 THR A CA 1
ATOM 1342 C C . THR A 1 179 ? -0.137 13.454 13.332 1.00 65.19 179 THR A C 1
ATOM 1344 O O . THR A 1 179 ? 0.165 12.992 12.233 1.00 65.19 179 THR A O 1
ATOM 1347 N N . ARG A 1 180 ? -0.823 12.740 14.238 1.00 66.38 180 ARG A N 1
ATOM 1348 C CA . ARG A 1 180 ? -1.276 11.357 14.014 1.00 66.38 180 ARG A CA 1
ATOM 1349 C C . ARG A 1 180 ? -2.266 11.256 12.852 1.00 66.38 180 ARG A C 1
ATOM 1351 O O . ARG A 1 180 ? -2.113 10.390 11.996 1.00 66.38 180 ARG A O 1
ATOM 1358 N N . THR A 1 181 ? -3.240 12.164 12.785 1.00 70.50 181 THR A N 1
ATOM 1359 C CA . THR A 1 181 ? -4.208 12.218 11.677 1.00 70.50 181 THR A CA 1
ATOM 1360 C C . THR A 1 181 ? -3.534 12.577 10.354 1.00 70.50 181 THR A C 1
ATOM 1362 O O . THR A 1 181 ? -3.860 11.995 9.320 1.00 70.50 181 THR A O 1
ATOM 1365 N N . ARG A 1 182 ? -2.558 13.495 10.369 1.00 69.69 182 ARG A N 1
ATOM 1366 C CA . ARG A 1 182 ? -1.789 13.852 9.168 1.00 69.69 182 ARG A CA 1
ATOM 1367 C C . ARG A 1 182 ? -0.954 12.678 8.664 1.00 69.69 182 ARG A C 1
ATOM 1369 O O . ARG A 1 182 ? -0.947 12.428 7.463 1.00 69.69 182 ARG A O 1
ATOM 1376 N N . LEU A 1 183 ? -0.314 11.936 9.568 1.00 67.88 183 LEU A N 1
ATOM 1377 C CA . LEU A 1 183 ? 0.396 10.706 9.224 1.00 67.88 183 LEU A CA 1
ATOM 1378 C C . LEU A 1 183 ? -0.546 9.666 8.631 1.00 67.88 183 LEU A C 1
ATOM 1380 O O . LEU A 1 183 ? -0.232 9.125 7.581 1.00 67.88 183 LEU A O 1
ATOM 1384 N N . TYR A 1 184 ? -1.702 9.442 9.262 1.00 69.06 184 TYR A N 1
ATOM 1385 C CA . TYR A 1 184 ? -2.701 8.495 8.771 1.00 69.06 184 TYR A CA 1
ATOM 1386 C C . TYR A 1 184 ? -3.154 8.837 7.343 1.00 69.06 184 TYR A C 1
ATOM 1388 O O . TYR A 1 184 ? -3.125 7.981 6.459 1.00 69.06 184 TYR A O 1
ATOM 1396 N N . ARG A 1 185 ? -3.477 10.110 7.083 1.00 70.56 185 ARG A N 1
ATOM 1397 C CA . ARG A 1 185 ? -3.835 10.577 5.736 1.00 70.56 185 ARG A CA 1
ATOM 1398 C C . ARG A 1 185 ? -2.689 10.427 4.743 1.00 70.56 185 ARG A C 1
ATOM 1400 O O . ARG A 1 185 ? -2.936 10.078 3.595 1.00 70.56 185 ARG A O 1
ATOM 1407 N N . LEU A 1 186 ? -1.449 10.667 5.170 1.00 69.31 186 LEU A N 1
ATOM 1408 C CA . LEU A 1 186 ? -0.276 10.474 4.324 1.00 69.31 186 LEU A CA 1
ATOM 1409 C C . LEU A 1 186 ? -0.088 8.991 3.969 1.00 69.31 186 LEU A C 1
ATOM 1411 O O . LEU A 1 186 ? 0.153 8.688 2.808 1.00 69.31 186 LEU A O 1
ATOM 1415 N N . THR A 1 187 ? -0.280 8.067 4.917 1.00 67.69 187 THR A N 1
ATOM 1416 C CA . THR A 1 187 ? -0.312 6.618 4.636 1.00 67.69 187 THR A CA 1
ATOM 1417 C C . THR A 1 187 ? -1.366 6.243 3.618 1.00 67.69 187 THR A C 1
ATOM 1419 O O . THR A 1 187 ? -1.080 5.497 2.689 1.00 67.69 187 THR A O 1
ATOM 1422 N N . GLU A 1 188 ? -2.587 6.739 3.795 1.00 69.81 188 GLU A N 1
ATOM 1423 C CA . GLU A 1 188 ? -3.709 6.421 2.917 1.00 69.81 188 GLU A CA 1
ATOM 1424 C C . GLU A 1 188 ? -3.493 7.006 1.513 1.00 69.81 188 GLU A C 1
ATOM 1426 O O . GLU A 1 188 ? -3.806 6.379 0.503 1.00 69.81 188 GLU A O 1
ATOM 1431 N N . PHE A 1 189 ? -2.892 8.197 1.439 1.00 67.81 189 PHE A N 1
ATOM 1432 C CA . PHE A 1 189 ? -2.475 8.816 0.188 1.00 67.81 189 PHE A CA 1
ATOM 1433 C C . PHE A 1 189 ? -1.387 7.988 -0.509 1.00 67.81 189 PHE A C 1
ATOM 1435 O O . PHE A 1 189 ? -1.588 7.567 -1.642 1.00 67.81 189 PHE A O 1
ATOM 1442 N N . ILE A 1 190 ? -0.284 7.668 0.174 1.00 67.25 190 ILE A N 1
ATOM 1443 C CA . ILE A 1 190 ? 0.811 6.850 -0.380 1.00 67.25 190 ILE A CA 1
ATOM 1444 C C . ILE A 1 190 ? 0.307 5.461 -0.804 1.00 67.25 190 ILE A C 1
ATOM 1446 O O . ILE A 1 190 ? 0.693 4.961 -1.859 1.00 67.25 190 ILE A O 1
ATOM 1450 N N . GLY A 1 191 ? -0.587 4.849 -0.020 1.00 63.53 191 GLY A N 1
ATOM 1451 C CA . GLY A 1 191 ? -1.201 3.558 -0.333 1.00 63.53 191 GLY A CA 1
ATOM 1452 C C . GLY A 1 191 ? -1.963 3.571 -1.659 1.00 63.53 191 GLY A C 1
ATOM 1453 O O . GLY A 1 191 ? -1.779 2.667 -2.469 1.00 63.53 191 GLY A O 1
ATOM 1454 N N . ARG A 1 192 ? -2.743 4.629 -1.930 1.00 63.97 192 ARG A N 1
ATOM 1455 C CA . ARG A 1 192 ? -3.426 4.817 -3.223 1.00 63.97 192 ARG A CA 1
ATOM 1456 C C . ARG A 1 192 ? -2.445 4.971 -4.388 1.00 63.97 192 ARG A C 1
ATOM 1458 O O . ARG A 1 192 ? -2.641 4.359 -5.433 1.00 63.97 192 ARG A O 1
ATOM 1465 N N . TRP A 1 193 ? -1.361 5.725 -4.199 1.00 59.12 193 TRP A N 1
ATOM 1466 C CA . TRP A 1 193 ? -0.326 5.899 -5.227 1.00 59.12 193 TRP A CA 1
ATOM 1467 C C . TRP A 1 193 ? 0.448 4.612 -5.526 1.00 59.12 193 TRP A C 1
ATOM 1469 O O . TRP A 1 193 ? 0.905 4.417 -6.646 1.00 59.12 193 TRP A O 1
ATOM 1479 N N . SER A 1 194 ? 0.543 3.688 -4.570 1.00 61.91 194 SER A N 1
ATOM 1480 C CA . SER A 1 194 ? 1.209 2.404 -4.792 1.00 61.91 194 SER A CA 1
ATOM 1481 C C . SER A 1 194 ? 0.528 1.514 -5.841 1.00 61.91 194 SER A C 1
ATOM 1483 O O . SER A 1 194 ? 1.200 0.619 -6.349 1.00 61.91 194 SER A O 1
ATOM 1485 N N . MET A 1 195 ? -0.769 1.678 -6.127 1.00 67.38 195 MET A N 1
ATOM 1486 C CA . MET A 1 195 ? -1.427 0.915 -7.200 1.00 67.38 195 MET A CA 1
ATOM 1487 C C . MET A 1 195 ? -1.139 1.491 -8.590 1.00 67.38 195 MET A C 1
ATOM 1489 O O . MET A 1 195 ? -1.232 0.759 -9.571 1.00 67.38 195 MET A O 1
ATOM 1493 N N . VAL A 1 196 ? -0.774 2.776 -8.682 1.00 67.81 196 VAL A N 1
ATOM 1494 C CA . VAL A 1 196 ? -0.543 3.472 -9.961 1.00 67.81 196 VAL A CA 1
ATOM 1495 C C . VAL A 1 196 ? 0.572 2.801 -10.764 1.00 67.81 196 VAL A C 1
ATOM 1497 O O . VAL A 1 196 ? 0.471 2.706 -11.979 1.00 67.81 196 VAL A O 1
ATOM 1500 N N . ASP A 1 197 ? 1.587 2.269 -10.085 1.00 63.94 197 ASP A N 1
ATOM 1501 C CA . ASP A 1 197 ? 2.709 1.551 -10.698 1.00 63.94 197 ASP A CA 1
ATOM 1502 C C . ASP A 1 197 ? 2.255 0.360 -11.566 1.00 63.94 197 ASP A C 1
ATOM 1504 O O . ASP A 1 197 ? 2.602 0.265 -12.742 1.00 63.94 197 ASP A O 1
ATOM 1508 N N . VAL A 1 198 ? 1.368 -0.488 -11.032 1.00 67.19 198 VAL A N 1
ATOM 1509 C CA . VAL A 1 198 ? 0.815 -1.644 -11.760 1.00 67.19 198 VAL A CA 1
ATOM 1510 C C . VAL A 1 198 ? -0.060 -1.192 -12.934 1.00 67.19 198 VAL A C 1
ATOM 1512 O O . VAL A 1 198 ? -0.024 -1.807 -13.998 1.00 67.19 198 VAL A O 1
ATOM 1515 N N . PHE A 1 199 ? -0.812 -0.099 -12.773 1.00 66.38 199 PHE A N 1
ATOM 1516 C CA . PHE A 1 199 ? -1.604 0.483 -13.861 1.00 66.38 199 PHE A CA 1
ATOM 1517 C C . PHE A 1 199 ? -0.729 0.995 -15.009 1.00 66.38 199 PHE A C 1
ATOM 1519 O O . PHE A 1 199 ? -1.054 0.755 -16.170 1.00 66.38 199 PHE A O 1
ATOM 1526 N N . VAL A 1 200 ? 0.383 1.670 -14.705 1.00 63.06 200 VAL A N 1
ATOM 1527 C CA . VAL A 1 200 ? 1.314 2.171 -15.727 1.00 63.06 200 VAL A CA 1
ATOM 1528 C C . VAL A 1 200 ? 1.950 1.010 -16.489 1.00 63.06 200 VAL A C 1
ATOM 1530 O O . VAL A 1 200 ? 1.967 1.040 -17.717 1.00 63.06 200 VAL A O 1
ATOM 1533 N N . VAL A 1 201 ? 2.401 -0.043 -15.797 1.00 63.47 201 VAL A N 1
ATOM 1534 C CA . VAL A 1 201 ? 2.937 -1.249 -16.453 1.00 63.47 201 VAL A CA 1
ATOM 1535 C C . VAL A 1 201 ? 1.884 -1.909 -17.348 1.00 63.47 201 VAL A C 1
ATOM 1537 O O . VAL A 1 201 ? 2.194 -2.261 -18.482 1.00 63.47 201 VAL A O 1
ATOM 1540 N N . ALA A 1 202 ? 0.633 -2.028 -16.891 1.00 64.75 202 ALA A N 1
ATOM 1541 C CA . ALA A 1 202 ? -0.446 -2.612 -17.689 1.00 64.75 202 ALA A CA 1
ATOM 1542 C C . ALA A 1 202 ? -0.725 -1.830 -18.986 1.00 64.75 202 ALA A C 1
ATOM 1544 O O . ALA A 1 202 ? -0.956 -2.444 -20.022 1.00 64.75 202 ALA A O 1
ATOM 1545 N N . ILE A 1 203 ? -0.668 -0.494 -18.946 1.00 63.94 203 ILE A N 1
ATOM 1546 C CA . ILE A 1 203 ? -0.861 0.361 -20.129 1.00 63.94 203 ILE A CA 1
ATOM 1547 C C . ILE A 1 203 ? 0.330 0.274 -21.089 1.00 63.94 203 ILE A C 1
ATOM 1549 O O . ILE A 1 203 ? 0.132 0.353 -22.290 1.00 63.94 203 ILE A O 1
ATOM 1553 N N . LEU A 1 204 ? 1.557 0.118 -20.583 1.00 57.44 204 LEU A N 1
ATOM 1554 C CA . LEU A 1 204 ? 2.757 0.012 -21.424 1.00 57.44 204 LEU A CA 1
ATOM 1555 C C . LEU A 1 204 ? 2.891 -1.342 -22.131 1.00 57.44 204 LEU A C 1
ATOM 1557 O O . LEU A 1 204 ? 3.589 -1.430 -23.138 1.00 57.44 204 LEU A O 1
ATOM 1561 N N . VAL A 1 205 ? 2.284 -2.394 -21.574 1.00 56.94 205 VAL A N 1
ATOM 1562 C CA . VAL A 1 205 ? 2.253 -3.739 -22.173 1.00 56.94 205 VAL A CA 1
ATOM 1563 C C . VAL A 1 205 ? 1.139 -3.874 -23.220 1.00 56.94 205 VAL A C 1
ATOM 1565 O O . VAL A 1 205 ? 1.244 -4.736 -24.093 1.00 56.94 205 VAL A O 1
ATOM 1568 N N . ALA A 1 206 ? 0.083 -3.062 -23.119 1.00 49.03 206 ALA A N 1
ATOM 1569 C CA . ALA A 1 206 ? -1.044 -3.040 -24.052 1.00 49.03 206 ALA A CA 1
ATOM 1570 C C . ALA A 1 206 ? -0.734 -2.224 -25.315 1.00 49.03 206 ALA A C 1
ATOM 1572 O O . ALA A 1 206 ? -1.222 -2.646 -26.387 1.00 49.03 206 ALA A O 1
#

pLDDT: mean 72.97, std 12.44, range [36.12, 90.5]

Sequence (206 aa):
MAQIELGVSFWAFCAFAILLLSTTQSLDSDWMWFSLSGEPLAPEGAQSGRTASSQGLTGCPTCGLVNRLSPQGKTHCRRCDERLHARMPHSLQRTWALLAAATVMYLPANLYPIMTTTSLGHSTPSTIIGGVVELIQMGSWPIAAVIFTASVIVPVGKLVALIWLCLVVKRSDELNAGTRTRLYRLTEFIGRWSMVDVFVVAILVA

Secondary structure (DSSP, 8-state):
-------HHHHHHHHHHHHHHHHHHH--HHHHHHHHH-PPPPPTTPPTTS-GGGGTEEE-TTT--EEEPPTTS-EE-TTT-PEE-SS-TTHHHHHHHHHHHHHHHHHHHHHS-SEEEEETTEEEEE-HHHHHHHHHHTT-HHHHHHHHIIIIIHHHHHHHHHHHHHHHHHTGGG--HHHHHHHHHHHHHHHHHHHHHHHHHHHHH-

Foldseek 3Di:
DDDDDDDPVNVVVVVVVVVVVVVVVVDPLQVVLCVVPHDADDPPPDDPPDDCLVVQWDADPRHRHIDHHDPVQFDADPRPRHTDGSDPPCPLVVLVVVLVVLVVVLVCLQVAQPDFDDDPNDTDRAGLVSVLVVCVVVVNNVVSVLSCCLSPVLSVVLSVLSVVLSVVVVVCVPPDPVVVVVSVVVVVVSVVVNVVSVVSVVVVVD

Radius of gyration: 24.2 Å; chains: 1; bounding box: 56×30×66 Å